Protein AF-0000000066892568 (afdb_homodimer)

Radius of gyration: 16.99 Å; Cα contacts (8 Å, |Δi|>4): 242; chains: 2; bounding box: 50×51×37 Å

InterPro domains:
  IPR007015 DNA polymerase V/Myb-binding protein 1A [PTHR13213] (3-94)

Sequence (202 aa):
MINISKELLDRFYDLADFNQNTRHNAVIAILDEFEQNGPYLMERLIAGLASSRAAARLGYTNALIIILSSFGKDWPIEMLFKIADEKLPLNKTVSFMILISMINISKELLDRFYDLADFNQNTRHNAVIAILDEFEQNGPYLMERLIAGLASSRAAARLGYTNALIIILSSFGKDWPIEMLFKIADEKLPLNKTVSFMILIS

pLDDT: mean 85.66, std 17.73, range [25.58, 97.38]

Structure (mmCIF, N/CA/C/O backbone):
data_AF-0000000066892568-model_v1
#
loop_
_entity.id
_entity.type
_entity.pdbx_description
1 polymer 'Uncharacterized protein'
#
loop_
_atom_site.group_PDB
_atom_site.id
_atom_site.type_symbol
_atom_site.label_atom_id
_atom_site.label_alt_id
_atom_site.label_comp_id
_atom_site.label_asym_id
_atom_site.label_entity_id
_atom_site.label_seq_id
_atom_site.pdbx_PDB_ins_code
_atom_site.Cartn_x
_atom_site.Cartn_y
_atom_site.Cartn_z
_atom_site.occupancy
_atom_site.B_iso_or_equiv
_atom_site.auth_seq_id
_atom_site.auth_comp_id
_atom_site.auth_asym_id
_atom_site.auth_atom_id
_atom_site.pdbx_PDB_model_num
ATOM 1 N N . MET A 1 1 ? 24.062 -11.477 -1.261 1 50.47 1 MET A N 1
ATOM 2 C CA . MET A 1 1 ? 24.422 -10.062 -1.248 1 50.47 1 MET A CA 1
ATOM 3 C C . MET A 1 1 ? 23.406 -9.234 -2.035 1 50.47 1 MET A C 1
ATOM 5 O O . MET A 1 1 ? 22.906 -9.68 -3.064 1 50.47 1 MET A O 1
ATOM 9 N N . ILE A 1 2 ? 22.75 -8.227 -1.315 1 58.41 2 ILE A N 1
ATOM 10 C CA . ILE A 1 2 ? 21.844 -7.367 -2.082 1 58.41 2 ILE A CA 1
ATOM 11 C C . ILE A 1 2 ? 22.594 -6.781 -3.275 1 58.41 2 ILE A C 1
ATOM 13 O O . ILE A 1 2 ? 23.688 -6.211 -3.115 1 58.41 2 ILE A O 1
ATOM 17 N N . ASN A 1 3 ? 22.453 -7.152 -4.445 1 65.75 3 ASN A N 1
ATOM 18 C CA . ASN A 1 3 ? 23.031 -6.582 -5.66 1 65.75 3 ASN A CA 1
ATOM 19 C C . ASN A 1 3 ? 22.234 -5.375 -6.141 1 65.75 3 ASN A C 1
ATOM 21 O O . ASN A 1 3 ? 21.344 -5.504 -6.992 1 65.75 3 ASN A O 1
ATOM 25 N N . ILE A 1 4 ? 22.578 -4.387 -5.434 1 73.19 4 ILE A N 1
ATOM 26 C CA . ILE A 1 4 ? 21.891 -3.152 -5.805 1 73.19 4 ILE A CA 1
ATOM 27 C C . ILE A 1 4 ? 22.688 -2.424 -6.887 1 73.19 4 ILE A C 1
ATOM 29 O O . ILE A 1 4 ? 23.781 -1.935 -6.629 1 73.19 4 ILE A O 1
ATOM 33 N N . SER A 1 5 ? 22.078 -2.504 -8.078 1 84.19 5 SER A N 1
ATOM 34 C CA . SER A 1 5 ? 22.719 -1.812 -9.188 1 84.19 5 SER A CA 1
ATOM 35 C C . SER A 1 5 ? 22.344 -0.337 -9.219 1 84.19 5 SER A C 1
ATOM 37 O O . SER A 1 5 ? 21.344 0.063 -8.609 1 84.19 5 SER A O 1
ATOM 39 N N . LYS A 1 6 ? 23.25 0.43 -9.789 1 88.5 6 LYS A N 1
ATOM 40 C CA . LYS A 1 6 ? 22.953 1.843 -10.008 1 88.5 6 LYS A CA 1
ATOM 41 C C . LYS A 1 6 ? 21.641 2.018 -10.773 1 88.5 6 LYS A C 1
ATOM 43 O O . LYS A 1 6 ? 20.875 2.949 -10.508 1 88.5 6 LYS A O 1
ATOM 48 N N . GLU A 1 7 ? 21.406 1.071 -11.617 1 89.56 7 GLU A N 1
ATOM 49 C CA . GLU A 1 7 ? 20.188 1.124 -12.422 1 89.56 7 GLU A CA 1
ATOM 50 C C . GLU A 1 7 ? 18.953 0.967 -11.547 1 89.56 7 GLU A C 1
ATOM 52 O O . GLU A 1 7 ? 17.969 1.683 -11.734 1 89.56 7 GLU A O 1
ATOM 57 N N . LEU A 1 8 ? 19.078 0.088 -10.641 1 91 8 LEU A N 1
ATOM 58 C CA . LEU A 1 8 ? 17.938 -0.137 -9.758 1 91 8 LEU A CA 1
ATOM 59 C C . LEU A 1 8 ? 17.688 1.079 -8.875 1 91 8 LEU A C 1
ATOM 61 O O . LEU A 1 8 ? 16.547 1.473 -8.664 1 91 8 LEU A O 1
ATOM 65 N N . LEU A 1 9 ? 18.734 1.724 -8.477 1 91.19 9 LEU A N 1
ATOM 66 C CA . LEU A 1 9 ? 18.609 2.926 -7.656 1 91.19 9 LEU A CA 1
ATOM 67 C C . LEU A 1 9 ? 17.969 4.055 -8.453 1 91.19 9 LEU A C 1
ATOM 69 O O . LEU A 1 9 ? 17.141 4.809 -7.914 1 91.19 9 LEU A O 1
ATOM 73 N N . ASP A 1 10 ? 18.297 4.094 -9.688 1 95.19 10 ASP A N 1
ATOM 74 C CA . ASP A 1 10 ? 17.703 5.094 -10.562 1 95.19 10 ASP A CA 1
ATOM 75 C C . ASP A 1 10 ? 16.203 4.871 -10.703 1 95.19 10 ASP A C 1
ATOM 77 O O . ASP A 1 10 ? 15.43 5.824 -10.844 1 95.19 10 ASP A O 1
ATOM 81 N N . ARG A 1 11 ? 15.797 3.656 -10.625 1 95.69 11 ARG A N 1
ATOM 82 C CA . ARG A 1 11 ? 14.375 3.359 -10.758 1 95.69 11 ARG A CA 1
ATOM 83 C C . ARG A 1 11 ? 13.602 3.824 -9.531 1 95.69 11 ARG A C 1
ATOM 85 O O . ARG A 1 11 ? 12.453 4.262 -9.641 1 95.69 11 ARG A O 1
ATOM 92 N N . PHE A 1 12 ? 14.266 3.814 -8.438 1 95.31 12 PHE A N 1
ATOM 93 C CA . PHE A 1 12 ? 13.609 4.328 -7.246 1 95.31 12 PHE A CA 1
ATOM 94 C C . PHE A 1 12 ? 13.43 5.84 -7.328 1 95.31 12 PHE A C 1
ATOM 96 O O . PHE A 1 12 ? 12.43 6.379 -6.855 1 95.31 12 PHE A O 1
ATOM 103 N N . TYR A 1 13 ? 14.359 6.43 -7.914 1 95.25 13 TYR A N 1
ATOM 104 C CA . TYR A 1 13 ? 14.203 7.863 -8.141 1 95.25 13 TYR A CA 1
ATOM 105 C C . TYR A 1 13 ? 13.062 8.141 -9.109 1 95.25 13 TYR A C 1
ATOM 107 O O . TYR A 1 13 ? 12.297 9.094 -8.93 1 95.25 13 TYR A O 1
ATOM 115 N N . ASP A 1 14 ? 13 7.301 -10.102 1 97.25 14 ASP A N 1
ATOM 116 C CA . ASP A 1 14 ? 11.961 7.457 -11.117 1 97.25 14 ASP A CA 1
ATOM 117 C C . ASP A 1 14 ? 10.57 7.223 -10.523 1 97.25 14 ASP A C 1
ATOM 119 O O . ASP A 1 14 ? 9.578 7.723 -11.055 1 97.25 14 ASP A O 1
ATOM 123 N N . LEU A 1 15 ? 10.477 6.523 -9.453 1 96.19 15 LEU A N 1
ATOM 124 C CA . LEU A 1 15 ? 9.195 6.281 -8.805 1 96.19 15 LEU A CA 1
ATOM 125 C C . LEU A 1 15 ? 8.586 7.582 -8.297 1 96.19 15 LEU A C 1
ATOM 127 O O . LEU A 1 15 ? 7.363 7.703 -8.188 1 96.19 15 LEU A O 1
ATOM 131 N N . ALA A 1 16 ? 9.484 8.578 -7.996 1 94.88 16 ALA A N 1
ATOM 132 C CA . ALA A 1 16 ? 9.008 9.828 -7.41 1 94.88 16 ALA A CA 1
ATOM 133 C C . ALA A 1 16 ? 8.836 10.898 -8.477 1 94.88 16 ALA A C 1
ATOM 135 O O . ALA A 1 16 ? 8.695 12.086 -8.164 1 94.88 16 ALA A O 1
ATOM 136 N N . ASP A 1 17 ? 8.859 10.453 -9.68 1 95.44 17 ASP A N 1
ATOM 137 C CA . ASP A 1 17 ? 8.734 11.414 -10.773 1 95.44 17 ASP A CA 1
ATOM 138 C C . ASP A 1 17 ? 7.301 11.906 -10.914 1 95.44 17 ASP A C 1
ATOM 140 O O . ASP A 1 17 ? 6.352 11.172 -10.625 1 95.44 17 ASP A O 1
ATOM 144 N N . PHE A 1 18 ? 7.125 13.125 -11.391 1 91.88 18 PHE A N 1
ATOM 145 C CA . PHE A 1 18 ? 5.789 13.672 -11.594 1 91.88 18 PHE A CA 1
ATOM 146 C C . PHE A 1 18 ? 5.172 13.125 -12.875 1 91.88 18 PHE A C 1
ATOM 148 O O . PHE A 1 18 ? 3.951 13.133 -13.039 1 91.88 18 PHE A O 1
ATOM 155 N N . ASN A 1 19 ? 6.035 12.688 -13.719 1 94.38 19 ASN A N 1
ATOM 156 C CA . ASN A 1 19 ? 5.547 12.102 -14.961 1 94.38 19 ASN A CA 1
ATOM 157 C C . ASN A 1 19 ? 5.047 10.68 -14.75 1 94.38 19 ASN A C 1
ATOM 159 O O . ASN A 1 19 ? 5.801 9.805 -14.312 1 94.38 19 ASN A O 1
ATOM 163 N N . GLN A 1 20 ? 3.898 10.469 -15.109 1 93.25 20 GLN A N 1
ATOM 164 C CA . GLN A 1 20 ? 3.225 9.195 -14.875 1 93.25 20 GLN A CA 1
ATOM 165 C C . GLN A 1 20 ? 3.932 8.062 -15.602 1 93.25 20 GLN A C 1
ATOM 167 O O . GLN A 1 20 ? 4.113 6.977 -15.047 1 93.25 20 GLN A O 1
ATOM 172 N N . ASN A 1 21 ? 4.238 8.289 -16.859 1 95.56 21 ASN A N 1
ATOM 173 C CA . ASN A 1 21 ? 4.898 7.238 -17.641 1 95.56 21 ASN A CA 1
ATOM 174 C C . ASN A 1 21 ? 6.23 6.832 -17.016 1 95.56 21 ASN A C 1
ATOM 176 O O . ASN A 1 21 ? 6.574 5.652 -16.984 1 95.56 21 ASN A O 1
ATOM 180 N N . THR A 1 22 ? 6.914 7.832 -16.547 1 96.69 22 THR A N 1
ATOM 181 C CA . THR A 1 22 ? 8.18 7.562 -15.867 1 96.69 22 THR A CA 1
ATOM 182 C C . THR A 1 22 ? 7.953 6.711 -14.617 1 96.69 22 THR A C 1
ATOM 184 O O . THR A 1 22 ? 8.641 5.707 -14.414 1 96.69 22 THR A O 1
ATOM 187 N N . ARG A 1 23 ? 6.949 6.977 -13.82 1 95.44 23 ARG A N 1
ATOM 188 C CA . ARG A 1 23 ? 6.641 6.215 -12.617 1 95.44 23 ARG A CA 1
ATOM 189 C C . ARG A 1 23 ? 6.227 4.785 -12.961 1 95.44 23 ARG A C 1
ATOM 191 O O . ARG A 1 23 ? 6.703 3.83 -12.344 1 95.44 23 ARG A O 1
ATOM 198 N N . HIS A 1 24 ? 5.371 4.617 -13.945 1 95.44 24 HIS A N 1
ATOM 199 C CA . HIS A 1 24 ? 4.867 3.299 -14.312 1 95.44 24 HIS A CA 1
ATOM 200 C C . HIS A 1 24 ? 5.988 2.408 -14.836 1 95.44 24 HIS A C 1
ATOM 202 O O . HIS A 1 24 ? 6.055 1.224 -14.492 1 95.44 24 HIS A O 1
ATOM 208 N N . ASN A 1 25 ? 6.871 3.037 -15.656 1 96.5 25 ASN A N 1
ATOM 209 C CA . ASN A 1 25 ? 8.008 2.271 -16.172 1 96.5 25 ASN A CA 1
ATOM 210 C C . ASN A 1 25 ? 8.945 1.848 -15.047 1 96.5 25 ASN A C 1
ATOM 212 O O . ASN A 1 25 ? 9.531 0.765 -15.102 1 96.5 25 ASN A O 1
ATOM 216 N N . ALA A 1 26 ? 9.102 2.721 -14.094 1 97.38 26 ALA A N 1
ATOM 217 C CA . ALA A 1 26 ? 9.922 2.389 -12.938 1 97.38 26 ALA A CA 1
ATOM 218 C C . ALA A 1 26 ? 9.336 1.208 -12.164 1 97.38 26 ALA A C 1
ATOM 220 O O . ALA A 1 26 ? 10.07 0.308 -11.742 1 97.38 26 ALA A O 1
ATOM 221 N N . VAL A 1 27 ? 8.062 1.138 -12.016 1 96.75 27 VAL A N 1
ATOM 222 C CA . VAL A 1 27 ? 7.375 0.051 -11.32 1 96.75 27 VAL A CA 1
ATOM 223 C C . VAL A 1 27 ? 7.641 -1.27 -12.039 1 96.75 27 VAL A C 1
ATOM 225 O O . VAL A 1 27 ? 7.98 -2.271 -11.406 1 96.75 27 VAL A O 1
ATOM 228 N N . ILE A 1 28 ? 7.527 -1.213 -13.32 1 95.25 28 ILE A N 1
ATOM 229 C CA . ILE A 1 28 ? 7.719 -2.416 -14.125 1 95.25 28 ILE A CA 1
ATOM 230 C C . ILE A 1 28 ? 9.156 -2.902 -13.984 1 95.25 28 ILE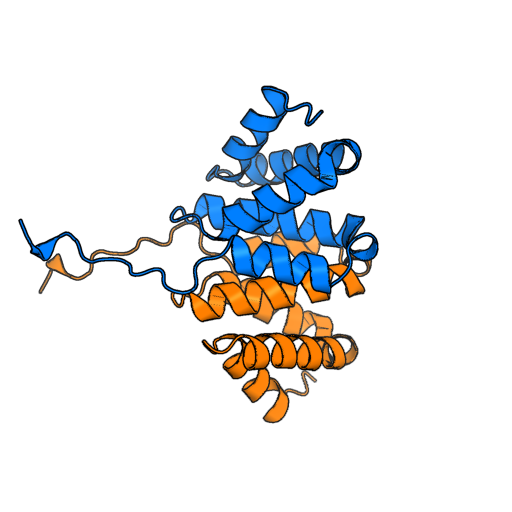 A C 1
ATOM 232 O O . ILE A 1 28 ? 9.406 -4.105 -13.852 1 95.25 28 ILE A O 1
ATOM 236 N N . ALA A 1 29 ? 10.062 -1.954 -14.016 1 95.94 29 ALA A N 1
ATOM 237 C CA . ALA A 1 29 ? 11.477 -2.309 -13.867 1 95.94 29 ALA A CA 1
ATOM 238 C C . ALA A 1 29 ? 11.742 -2.936 -12.508 1 95.94 29 ALA A C 1
ATOM 240 O O . ALA A 1 29 ? 12.469 -3.926 -12.406 1 95.94 29 ALA A O 1
ATOM 241 N N . ILE A 1 30 ? 11.219 -2.42 -11.477 1 95.81 30 ILE A N 1
ATOM 242 C CA . ILE A 1 30 ? 11.398 -2.936 -10.117 1 95.81 30 ILE A CA 1
ATOM 243 C C . ILE A 1 30 ? 10.758 -4.312 -10 1 95.81 30 ILE A C 1
ATOM 245 O O . ILE A 1 30 ? 11.32 -5.219 -9.375 1 95.81 30 ILE A O 1
ATOM 249 N N . LEU A 1 31 ? 9.617 -4.422 -10.617 1 94.94 31 LEU A N 1
ATOM 250 C CA . LEU A 1 31 ? 8.93 -5.707 -10.633 1 94.94 31 LEU A CA 1
ATOM 251 C C . LEU A 1 31 ? 9.812 -6.793 -11.219 1 94.94 31 LEU A C 1
ATOM 253 O O . LEU A 1 31 ? 9.898 -7.898 -10.68 1 94.94 31 LEU A O 1
ATOM 257 N N . ASP A 1 32 ? 10.484 -6.438 -12.266 1 93.81 32 ASP A N 1
ATOM 258 C CA . ASP A 1 32 ? 11.344 -7.395 -12.953 1 93.81 32 ASP A CA 1
ATOM 259 C C . ASP A 1 32 ? 12.516 -7.816 -12.07 1 93.81 32 ASP A C 1
ATOM 261 O O . ASP A 1 32 ? 13.031 -8.93 -12.211 1 93.81 32 ASP A O 1
ATOM 265 N N . GLU A 1 33 ? 12.914 -6.957 -11.188 1 93.06 33 GLU A N 1
ATOM 266 C CA . GLU A 1 33 ? 14.07 -7.215 -10.336 1 93.06 33 GLU A CA 1
ATOM 267 C C . GLU A 1 33 ? 13.641 -7.836 -9.008 1 93.06 33 GLU A C 1
ATOM 269 O O . GLU A 1 33 ? 14.484 -8.273 -8.219 1 93.06 33 GLU A O 1
ATOM 274 N N . PHE A 1 34 ? 12.438 -7.973 -8.703 1 93.88 34 PHE A N 1
ATOM 275 C CA . PHE A 1 34 ? 11.938 -8.297 -7.375 1 93.88 34 PHE A CA 1
ATOM 276 C C . PHE A 1 34 ? 12.281 -9.734 -7 1 93.88 34 PHE A C 1
ATOM 278 O O . PHE A 1 34 ? 12.625 -10.016 -5.848 1 93.88 34 PHE A O 1
ATOM 285 N N . GLU A 1 35 ? 12.258 -10.602 -7.953 1 90.31 35 GLU A N 1
ATOM 286 C CA . GLU A 1 35 ? 12.5 -12.008 -7.652 1 90.31 35 GLU A CA 1
ATOM 287 C C . GLU A 1 35 ? 13.906 -12.211 -7.082 1 90.31 35 GLU A C 1
ATOM 289 O O . GLU A 1 35 ? 14.102 -13.039 -6.191 1 90.31 35 GLU A O 1
ATOM 294 N N . GLN A 1 36 ? 14.82 -11.461 -7.539 1 90.88 36 GLN A N 1
ATOM 295 C CA . GLN A 1 36 ? 16.203 -11.633 -7.141 1 90.88 36 GLN A CA 1
ATOM 296 C C . GLN A 1 36 ? 16.516 -10.883 -5.844 1 90.88 36 GLN A C 1
ATOM 298 O O . GLN A 1 36 ? 17.344 -11.32 -5.047 1 90.88 36 GLN A O 1
ATOM 303 N N . ASN A 1 37 ? 15.734 -9.781 -5.594 1 91.19 37 ASN A N 1
ATOM 304 C CA . ASN A 1 37 ? 16.062 -8.891 -4.488 1 91.19 37 ASN A CA 1
ATOM 305 C C . ASN A 1 37 ? 14.844 -8.625 -3.605 1 91.19 37 ASN A C 1
ATOM 307 O O . ASN A 1 37 ? 14.742 -7.574 -2.969 1 91.19 37 ASN A O 1
ATOM 311 N N . GLY A 1 38 ? 13.953 -9.523 -3.402 1 93.44 38 GLY A N 1
ATOM 312 C CA . GLY A 1 38 ? 12.625 -9.406 -2.826 1 93.44 38 GLY A CA 1
ATOM 313 C C . GLY A 1 38 ? 12.625 -8.781 -1.443 1 93.44 38 GLY A C 1
ATOM 314 O O . GLY A 1 38 ? 11.969 -7.766 -1.215 1 93.44 38 GLY A O 1
ATOM 315 N N . PRO A 1 39 ? 13.375 -9.422 -0.527 1 93.31 39 PRO A N 1
ATOM 316 C CA . PRO A 1 39 ? 13.344 -8.906 0.846 1 93.31 39 PRO A CA 1
ATOM 317 C C . PRO A 1 39 ? 13.797 -7.453 0.944 1 93.31 39 PRO A C 1
ATOM 319 O O . PRO A 1 39 ? 13.141 -6.645 1.613 1 93.31 39 PRO A O 1
ATOM 322 N N . TYR A 1 40 ? 14.789 -7.129 0.278 1 94.19 40 TYR A N 1
ATOM 323 C CA . TYR A 1 40 ? 15.289 -5.758 0.262 1 94.19 40 TYR A CA 1
ATOM 324 C C . TYR A 1 40 ? 14.273 -4.82 -0.383 1 94.19 40 TYR A C 1
ATOM 326 O O . TYR A 1 40 ? 13.977 -3.752 0.157 1 94.19 40 TYR A O 1
ATOM 334 N N . LEU A 1 41 ? 13.805 -5.164 -1.512 1 95.62 41 LEU A N 1
ATOM 335 C CA . LEU A 1 41 ? 12.875 -4.332 -2.26 1 95.62 41 LEU A CA 1
ATOM 336 C C . LEU A 1 41 ? 11.57 -4.156 -1.489 1 95.62 41 LEU A C 1
ATOM 338 O O . LEU A 1 41 ? 10.992 -3.066 -1.479 1 95.62 41 LEU A O 1
ATOM 342 N N . MET A 1 42 ? 11.148 -5.203 -0.83 1 95.5 42 MET A N 1
ATOM 343 C CA . MET A 1 42 ? 9.922 -5.125 -0.036 1 95.5 42 MET A CA 1
ATOM 344 C C . MET A 1 42 ? 10.062 -4.094 1.078 1 95.5 42 MET A C 1
ATOM 346 O O . MET A 1 42 ? 9.195 -3.229 1.238 1 95.5 42 MET A O 1
ATOM 350 N N . GLU A 1 43 ? 11.133 -4.129 1.739 1 95.44 43 GLU A N 1
ATOM 351 C CA . GLU A 1 43 ? 11.375 -3.182 2.822 1 95.44 43 GLU A CA 1
ATOM 352 C C . GLU A 1 43 ? 11.461 -1.753 2.297 1 95.44 43 GLU A C 1
ATOM 354 O O . GLU A 1 43 ? 10.867 -0.838 2.871 1 95.44 43 GLU A O 1
ATOM 359 N N . ARG A 1 44 ? 12.164 -1.608 1.274 1 95.19 44 ARG A N 1
ATOM 360 C CA . ARG A 1 44 ? 12.352 -0.279 0.702 1 95.19 44 ARG A CA 1
ATOM 361 C C . ARG A 1 44 ? 11.023 0.29 0.206 1 95.19 44 ARG A C 1
ATOM 363 O O . ARG A 1 44 ? 10.734 1.472 0.406 1 95.19 44 ARG A O 1
ATOM 370 N N . LEU A 1 45 ? 10.289 -0.539 -0.418 1 95.88 45 LEU A N 1
ATOM 371 C CA . LEU A 1 45 ? 9.008 -0.086 -0.945 1 95.88 45 LEU A CA 1
ATOM 372 C C . LEU A 1 45 ? 8.055 0.289 0.187 1 95.88 45 LEU A C 1
ATOM 374 O O . LEU A 1 45 ? 7.375 1.316 0.119 1 95.88 45 LEU A O 1
ATOM 378 N N . ILE A 1 46 ? 8.016 -0.491 1.227 1 94.94 46 ILE A N 1
ATOM 379 C CA . ILE A 1 46 ? 7.145 -0.185 2.359 1 94.94 46 ILE A CA 1
ATOM 380 C C . ILE A 1 46 ? 7.617 1.1 3.037 1 94.94 46 ILE A C 1
ATOM 382 O O . ILE A 1 46 ? 6.809 1.984 3.334 1 94.94 46 ILE A O 1
ATOM 386 N N . ALA A 1 47 ? 8.883 1.322 3.209 1 94.06 47 ALA A N 1
ATOM 387 C CA . ALA A 1 47 ? 9.438 2.523 3.83 1 94.06 47 ALA A CA 1
ATOM 388 C C . ALA A 1 47 ? 9.109 3.766 3.01 1 94.06 47 ALA A C 1
ATOM 390 O O . ALA A 1 47 ? 8.906 4.848 3.562 1 94.06 47 ALA A O 1
ATOM 391 N N . GLY A 1 48 ? 9.016 3.6 1.706 1 93.56 48 GLY A N 1
ATOM 392 C CA . GLY A 1 48 ? 8.758 4.719 0.814 1 93.56 48 GLY A CA 1
ATOM 393 C C . GLY A 1 48 ? 7.363 5.301 0.981 1 93.56 48 GLY A C 1
ATOM 394 O O . GLY A 1 48 ? 7.105 6.434 0.57 1 93.56 48 GLY A O 1
ATOM 395 N N . LEU A 1 49 ? 6.5 4.613 1.577 1 90.5 49 LEU A N 1
ATOM 396 C CA . LEU A 1 49 ? 5.137 5.082 1.809 1 90.5 49 LEU A CA 1
ATOM 397 C C . LEU A 1 49 ? 5.113 6.195 2.85 1 90.5 49 LEU A C 1
ATOM 399 O O . LEU A 1 49 ? 4.148 6.961 2.928 1 90.5 49 LEU A O 1
ATOM 403 N N . ALA A 1 50 ? 6.176 6.289 3.629 1 87.19 50 ALA A N 1
ATOM 404 C CA . ALA A 1 50 ? 6.262 7.309 4.672 1 87.19 50 ALA A CA 1
ATOM 405 C C . ALA A 1 50 ? 6.945 8.57 4.152 1 87.19 50 ALA A C 1
ATOM 407 O O . ALA A 1 50 ? 7.262 9.477 4.922 1 87.19 50 ALA A O 1
ATOM 408 N N . SER A 1 51 ? 7.195 8.586 2.895 1 86.94 51 SER A N 1
ATOM 409 C CA . SER A 1 51 ? 7.852 9.75 2.311 1 86.94 51 SER A CA 1
ATOM 410 C C . SER A 1 51 ? 7.023 11.016 2.523 1 86.94 51 SER A C 1
ATOM 412 O O . SER A 1 51 ? 5.793 10.977 2.469 1 86.94 51 SER A O 1
ATOM 414 N N . SER A 1 52 ? 7.676 12.164 2.723 1 83.88 52 SER A N 1
ATOM 415 C CA . SER A 1 52 ? 7.012 13.461 2.811 1 83.88 52 SER A CA 1
ATOM 416 C C . SER A 1 52 ? 6.613 13.977 1.431 1 83.88 52 SER A C 1
ATOM 418 O O . SER A 1 52 ? 5.793 14.883 1.314 1 83.88 52 SER A O 1
ATOM 420 N N . ARG A 1 53 ? 7.219 13.383 0.405 1 84.5 53 ARG A N 1
ATOM 421 C CA . ARG A 1 53 ? 6.945 13.805 -0.964 1 84.5 53 ARG A CA 1
ATOM 422 C C . ARG A 1 53 ? 5.734 13.078 -1.534 1 84.5 53 ARG A C 1
ATOM 424 O O . ARG A 1 53 ? 5.754 11.852 -1.682 1 84.5 53 ARG A O 1
ATOM 431 N N . ALA A 1 54 ? 4.781 13.844 -2.045 1 84.25 54 ALA A N 1
ATOM 432 C CA . ALA A 1 54 ? 3.525 13.273 -2.533 1 84.25 54 ALA A CA 1
ATOM 433 C C . ALA A 1 54 ? 3.766 12.359 -3.727 1 84.25 54 ALA A C 1
ATOM 435 O O . ALA A 1 54 ? 3.199 11.266 -3.803 1 84.25 54 ALA A O 1
ATOM 436 N N . ALA A 1 55 ? 4.578 12.766 -4.684 1 87.12 55 ALA A N 1
ATOM 437 C CA . ALA A 1 55 ? 4.871 11.953 -5.863 1 87.12 55 ALA A CA 1
ATOM 438 C C . ALA A 1 55 ? 5.539 10.641 -5.473 1 87.12 55 ALA A C 1
ATOM 440 O O . ALA A 1 55 ? 5.277 9.594 -6.082 1 87.12 55 ALA A O 1
ATOM 441 N N . ALA A 1 56 ? 6.398 10.703 -4.512 1 91.56 56 ALA A N 1
ATOM 442 C CA . ALA A 1 56 ? 7.039 9.492 -4.008 1 91.56 56 ALA A CA 1
ATOM 443 C C . ALA A 1 56 ? 6.016 8.547 -3.389 1 91.56 56 ALA A C 1
ATOM 445 O O . ALA A 1 56 ? 6.004 7.355 -3.693 1 91.56 56 ALA A O 1
ATOM 446 N N . ARG A 1 57 ? 5.148 9.039 -2.598 1 89.56 57 ARG A N 1
ATOM 447 C CA . ARG A 1 57 ? 4.121 8.203 -1.987 1 89.56 57 ARG A CA 1
ATOM 448 C C . ARG A 1 57 ? 3.275 7.508 -3.051 1 89.56 57 ARG A C 1
ATOM 450 O O . ARG A 1 57 ? 2.988 6.316 -2.941 1 89.56 57 ARG A O 1
ATOM 457 N N . LEU A 1 58 ? 2.951 8.242 -4.043 1 91.94 58 LEU A N 1
ATOM 458 C CA . LEU A 1 58 ? 2.176 7.68 -5.141 1 91.94 58 LEU A CA 1
ATOM 459 C C . LEU A 1 58 ? 2.965 6.586 -5.855 1 91.94 58 LEU A C 1
ATOM 461 O O . LEU A 1 58 ? 2.453 5.484 -6.07 1 91.94 58 LEU A O 1
ATOM 465 N N . GLY A 1 59 ? 4.16 6.895 -6.152 1 95 59 GLY A N 1
ATOM 466 C CA . GLY A 1 59 ? 4.992 5.93 -6.855 1 95 59 GLY A CA 1
ATOM 467 C C . GLY A 1 59 ? 5.254 4.672 -6.047 1 95 59 GLY A C 1
ATOM 468 O O . GLY A 1 59 ? 5.094 3.559 -6.555 1 95 59 GLY A O 1
ATOM 469 N N . TYR A 1 60 ? 5.586 4.855 -4.848 1 95.56 60 TYR A N 1
ATOM 470 C CA . TYR A 1 60 ? 5.871 3.703 -4 1 95.56 60 TYR A CA 1
ATOM 471 C C . TYR A 1 60 ? 4.605 2.895 -3.734 1 95.56 60 TYR A C 1
ATOM 473 O O . TYR A 1 60 ? 4.652 1.665 -3.662 1 95.56 60 TYR A O 1
ATOM 481 N N . THR A 1 61 ? 3.529 3.574 -3.574 1 93.31 61 THR A N 1
ATOM 482 C CA . THR A 1 61 ? 2.254 2.887 -3.418 1 93.31 61 THR A CA 1
ATOM 483 C C . THR A 1 61 ? 1.95 2.023 -4.637 1 93.31 61 THR A C 1
ATOM 485 O O . THR A 1 61 ? 1.656 0.833 -4.504 1 93.31 61 THR A O 1
ATOM 488 N N . ASN A 1 62 ? 2.086 2.623 -5.801 1 95.38 62 ASN A N 1
ATOM 489 C CA . ASN A 1 62 ? 1.837 1.859 -7.02 1 95.38 62 ASN A CA 1
ATOM 490 C C . ASN A 1 62 ? 2.768 0.655 -7.129 1 95.38 62 ASN A C 1
ATOM 492 O O . ASN A 1 62 ? 2.33 -0.446 -7.465 1 95.38 62 ASN A O 1
ATOM 496 N N . ALA A 1 63 ? 4.004 0.89 -6.871 1 97 63 ALA A N 1
ATOM 497 C CA . ALA A 1 63 ? 4.992 -0.184 -6.953 1 97 63 ALA A CA 1
ATOM 498 C C . ALA A 1 63 ? 4.66 -1.309 -5.977 1 97 63 ALA A C 1
ATOM 500 O O . ALA A 1 63 ? 4.652 -2.484 -6.352 1 97 63 ALA A O 1
ATOM 501 N N . LEU A 1 64 ? 4.324 -0.971 -4.801 1 95.38 64 LEU A N 1
ATOM 502 C CA . LEU A 1 64 ? 4.02 -1.965 -3.779 1 95.38 64 LEU A CA 1
ATOM 503 C C . LEU A 1 64 ? 2.775 -2.764 -4.152 1 95.38 64 LEU A C 1
ATOM 505 O O . LEU A 1 64 ? 2.75 -3.988 -4 1 95.38 64 LEU A O 1
ATOM 509 N N . ILE A 1 65 ? 1.8 -2.086 -4.637 1 94.94 65 ILE A N 1
ATOM 510 C CA . ILE A 1 65 ? 0.559 -2.729 -5.055 1 94.94 65 ILE A CA 1
ATOM 511 C C . ILE A 1 65 ? 0.855 -3.773 -6.129 1 94.94 65 ILE A C 1
ATOM 513 O O . ILE A 1 65 ? 0.421 -4.922 -6.02 1 94.94 65 ILE A O 1
ATOM 517 N N . ILE A 1 66 ? 1.605 -3.434 -7.086 1 94.25 66 ILE A N 1
ATOM 518 C CA . ILE A 1 66 ? 1.889 -4.324 -8.203 1 94.25 66 ILE A CA 1
ATOM 519 C C . ILE A 1 66 ? 2.762 -5.484 -7.73 1 94.25 66 ILE A C 1
ATOM 521 O O . ILE A 1 66 ? 2.533 -6.637 -8.102 1 94.25 66 ILE A O 1
ATOM 525 N N . ILE A 1 67 ? 3.709 -5.211 -6.887 1 95.5 67 ILE A N 1
ATOM 526 C CA . ILE A 1 67 ? 4.594 -6.246 -6.363 1 95.5 67 ILE A CA 1
ATOM 527 C C . ILE A 1 67 ? 3.785 -7.25 -5.543 1 95.5 67 ILE A C 1
ATOM 529 O O . ILE A 1 67 ? 3.936 -8.461 -5.711 1 95.5 67 ILE A O 1
ATOM 533 N N . LEU A 1 68 ? 2.941 -6.809 -4.695 1 94.25 68 LEU A N 1
ATOM 534 C CA . LEU A 1 68 ? 2.162 -7.688 -3.828 1 94.25 68 LEU A CA 1
ATOM 535 C C . LEU A 1 68 ? 1.12 -8.461 -4.633 1 94.25 68 LEU A C 1
ATOM 537 O O . LEU A 1 68 ? 0.809 -9.609 -4.312 1 94.25 68 LEU A O 1
ATOM 541 N N . SER A 1 69 ? 0.585 -7.801 -5.641 1 92.44 69 SER A N 1
ATOM 542 C CA . SER A 1 69 ? -0.345 -8.508 -6.516 1 92.44 69 SER A CA 1
ATOM 543 C C . SER A 1 69 ? 0.336 -9.672 -7.223 1 92.44 69 SER A C 1
ATOM 545 O O . SER A 1 69 ? -0.296 -10.695 -7.492 1 92.44 69 SER A O 1
ATOM 547 N N . SER A 1 70 ? 1.598 -9.531 -7.453 1 91.31 70 SER A N 1
ATOM 548 C CA . SER A 1 70 ? 2.322 -10.539 -8.227 1 91.31 70 SER A CA 1
ATOM 549 C C . SER A 1 70 ? 3.006 -11.547 -7.312 1 91.31 70 SER A C 1
ATOM 551 O O . SER A 1 70 ? 3.076 -12.734 -7.637 1 91.31 70 SER A O 1
ATOM 553 N N . PHE A 1 71 ? 3.475 -11.047 -6.082 1 92.94 71 PHE A N 1
ATOM 554 C CA . PHE A 1 71 ? 4.348 -11.898 -5.277 1 92.94 71 PHE A CA 1
ATOM 555 C C . PHE A 1 71 ? 3.814 -12.023 -3.855 1 92.94 71 PHE A C 1
ATOM 557 O O . PHE A 1 71 ? 4.457 -12.633 -2.998 1 92.94 71 PHE A O 1
ATOM 564 N N . GLY A 1 72 ? 2.693 -11.5 -3.609 1 90.12 72 GLY A N 1
ATOM 565 C CA . GLY A 1 72 ? 2.178 -11.383 -2.256 1 90.12 72 GLY A CA 1
ATOM 566 C C . GLY A 1 72 ? 2.041 -12.719 -1.552 1 90.12 72 GLY A C 1
ATOM 567 O O . GLY A 1 72 ? 2.211 -12.812 -0.334 1 90.12 72 GLY A O 1
ATOM 568 N N . LYS A 1 73 ? 1.733 -13.773 -2.232 1 89.5 73 LYS A N 1
ATOM 569 C CA . LYS A 1 73 ? 1.474 -15.078 -1.646 1 89.5 73 LYS A CA 1
ATOM 570 C C . LYS A 1 73 ? 2.744 -15.68 -1.049 1 89.5 73 LYS A C 1
ATOM 572 O O . LYS A 1 73 ? 2.678 -16.562 -0.196 1 89.5 73 LYS A O 1
ATOM 577 N N . ASP A 1 74 ? 3.83 -15.156 -1.419 1 91.38 74 ASP A N 1
ATOM 578 C CA . ASP A 1 74 ? 5.105 -15.672 -0.94 1 91.38 74 ASP A CA 1
ATOM 579 C C . ASP A 1 74 ? 5.496 -15.039 0.391 1 91.38 74 ASP A C 1
ATOM 581 O O . ASP A 1 74 ? 6.508 -15.406 0.992 1 91.38 74 ASP A O 1
ATOM 585 N N . TRP A 1 75 ? 4.688 -14.141 0.872 1 91.75 75 TRP A N 1
ATOM 586 C CA . TRP A 1 75 ? 5.016 -13.398 2.082 1 91.75 75 TRP A CA 1
ATOM 587 C C . TRP A 1 75 ? 3.971 -13.633 3.168 1 91.75 75 TRP A C 1
ATOM 589 O O . TRP A 1 75 ? 2.795 -13.305 2.984 1 91.75 75 TRP A O 1
ATOM 599 N N . PRO A 1 76 ? 4.477 -14.156 4.309 1 92.5 76 PRO A N 1
ATOM 600 C CA . PRO A 1 76 ? 3.539 -14.297 5.426 1 92.5 76 PRO A CA 1
ATOM 601 C C . PRO A 1 76 ? 3.008 -12.953 5.926 1 92.5 76 PRO A C 1
ATOM 603 O O . PRO A 1 76 ? 3.742 -11.961 5.945 1 92.5 76 PRO A O 1
ATOM 606 N N . ILE A 1 77 ? 1.778 -13 6.289 1 90.56 77 ILE A N 1
ATOM 607 C CA . ILE A 1 77 ? 1.096 -11.805 6.766 1 90.56 77 ILE A CA 1
ATOM 608 C C . ILE A 1 77 ? 1.859 -11.203 7.945 1 90.56 77 ILE A C 1
ATOM 610 O O . ILE A 1 77 ? 2.045 -9.992 8.023 1 90.56 77 ILE A O 1
ATOM 614 N N . GLU A 1 78 ? 2.312 -12.023 8.859 1 92.31 78 GLU A N 1
ATOM 615 C CA . GLU A 1 78 ? 3.029 -11.57 10.047 1 92.31 78 GLU A CA 1
ATOM 616 C C . GLU A 1 78 ? 4.305 -10.828 9.672 1 92.31 78 GLU A C 1
ATOM 618 O O . GLU A 1 78 ? 4.691 -9.867 10.344 1 92.31 78 GLU A O 1
ATOM 623 N N . MET A 1 79 ? 4.922 -11.305 8.68 1 93.56 79 MET A N 1
ATOM 624 C CA . MET A 1 79 ? 6.145 -10.656 8.211 1 93.56 79 MET A CA 1
ATOM 625 C C . MET A 1 79 ? 5.848 -9.266 7.656 1 93.56 79 MET A C 1
ATOM 627 O O . MET A 1 79 ? 6.551 -8.305 7.961 1 93.56 79 MET A O 1
ATOM 631 N N . LEU A 1 80 ? 4.832 -9.18 6.887 1 93.69 80 LEU A N 1
ATOM 632 C CA . LEU A 1 80 ? 4.449 -7.906 6.297 1 93.69 80 LEU A CA 1
ATOM 633 C C . LEU A 1 80 ? 4.02 -6.914 7.371 1 93.69 80 LEU A C 1
ATOM 635 O O . LEU A 1 80 ? 4.395 -5.742 7.324 1 93.69 80 LEU A O 1
ATOM 639 N N . PHE A 1 81 ? 3.314 -7.426 8.359 1 91 81 PHE A N 1
ATOM 640 C CA . PHE A 1 81 ? 2.949 -6.582 9.492 1 91 81 PHE A CA 1
ATOM 641 C C . PHE A 1 81 ? 4.191 -6.059 10.203 1 91 81 PHE A C 1
ATOM 643 O O . PHE A 1 81 ? 4.273 -4.871 10.531 1 91 81 PHE A O 1
ATOM 650 N N . LYS A 1 82 ? 5.039 -6.883 10.43 1 93.25 82 LYS A N 1
ATOM 651 C CA . LYS A 1 82 ? 6.262 -6.52 11.141 1 93.25 82 LYS A CA 1
ATOM 652 C C . LYS A 1 82 ? 7.047 -5.453 10.383 1 93.25 82 LYS A C 1
ATOM 654 O O . LYS A 1 82 ? 7.496 -4.469 10.969 1 93.25 82 LYS A O 1
ATOM 659 N N . ILE A 1 83 ? 7.234 -5.664 9.109 1 94.19 83 ILE A N 1
ATOM 660 C CA . ILE A 1 83 ? 7.973 -4.707 8.297 1 94.19 83 ILE A CA 1
ATOM 661 C C . ILE A 1 83 ? 7.273 -3.35 8.336 1 94.19 83 ILE A C 1
ATOM 663 O O . ILE A 1 83 ? 7.91 -2.322 8.578 1 94.19 83 ILE A O 1
ATOM 667 N N . ALA A 1 84 ? 6 -3.328 8.125 1 92.81 84 ALA A N 1
ATOM 668 C CA . ALA A 1 84 ? 5.234 -2.084 8.086 1 92.81 84 ALA A CA 1
ATOM 669 C C . ALA A 1 84 ? 5.293 -1.363 9.43 1 92.81 84 ALA A C 1
ATOM 671 O O . ALA A 1 84 ? 5.512 -0.15 9.477 1 92.81 84 ALA A O 1
ATOM 672 N N . ASP A 1 85 ? 5.086 -2.1 10.5 1 91.06 85 ASP A N 1
ATOM 673 C CA . ASP A 1 85 ? 5.094 -1.506 11.836 1 91.06 85 ASP A CA 1
ATOM 674 C C . ASP A 1 85 ? 6.465 -0.923 12.164 1 91.06 85 ASP A C 1
ATOM 676 O O . ASP A 1 85 ? 6.566 0.058 12.906 1 91.06 85 ASP A O 1
ATOM 680 N N . GLU A 1 86 ? 7.441 -1.438 11.656 1 92.38 86 GLU A N 1
ATOM 681 C CA . GLU A 1 86 ? 8.805 -0.985 11.914 1 92.38 86 GLU A CA 1
ATOM 682 C C . GLU A 1 86 ? 9.156 0.224 11.055 1 92.38 86 GLU A C 1
ATOM 684 O O . GLU A 1 86 ? 9.852 1.136 11.508 1 92.38 86 GLU A O 1
ATOM 689 N N . LYS A 1 87 ? 8.695 0.221 9.82 1 91 87 LYS A N 1
ATOM 690 C CA . LYS A 1 87 ? 9.18 1.189 8.844 1 91 87 LYS A CA 1
ATOM 691 C C . LYS A 1 87 ? 8.281 2.422 8.797 1 91 87 LYS A C 1
ATOM 693 O O . LYS A 1 87 ? 8.719 3.496 8.375 1 91 87 LYS A O 1
ATOM 698 N N . LEU A 1 88 ? 7.008 2.234 9.172 1 89.81 88 LEU A N 1
ATOM 699 C CA . LEU A 1 88 ? 6.062 3.338 9.062 1 89.81 88 L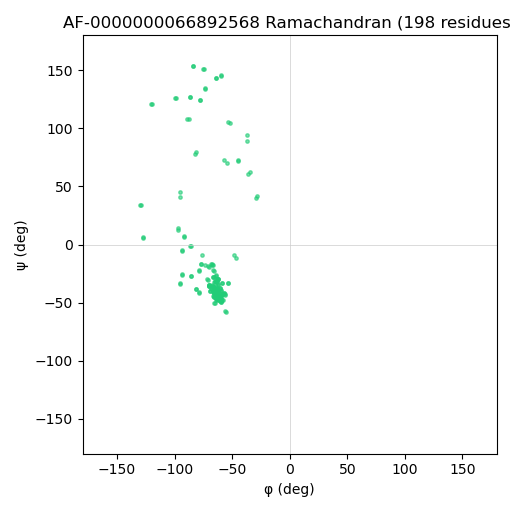EU A CA 1
ATOM 700 C C . LEU A 1 88 ? 5.871 4.027 10.406 1 89.81 88 LEU A C 1
ATOM 702 O O . LEU A 1 88 ? 5.652 3.365 11.422 1 89.81 88 LEU A O 1
ATOM 706 N N . PRO A 1 89 ? 6.07 5.32 10.391 1 83.19 89 PRO A N 1
ATOM 707 C CA . PRO A 1 89 ? 5.961 6.07 11.648 1 83.19 89 PRO A CA 1
ATOM 708 C C . PRO A 1 89 ? 4.516 6.242 12.109 1 83.19 89 PRO A C 1
ATOM 710 O O . PRO A 1 89 ? 3.613 6.387 11.281 1 83.19 89 PRO A O 1
ATOM 713 N N . LEU A 1 90 ? 4.164 6.047 13.344 1 75.19 90 LEU A N 1
ATOM 714 C CA . LEU A 1 90 ? 2.871 6.379 13.938 1 75.19 90 LEU A CA 1
ATOM 715 C C . LEU A 1 90 ? 2.785 7.867 14.25 1 75.19 90 LEU A C 1
ATOM 717 O O . LEU A 1 90 ? 1.697 8.445 14.234 1 75.19 90 LEU A O 1
ATOM 721 N N . ASN A 1 91 ? 3.859 8.359 14.742 1 61.84 91 ASN A N 1
ATOM 722 C CA . ASN A 1 91 ? 3.869 9.727 15.234 1 61.84 91 ASN A CA 1
ATOM 723 C C . ASN A 1 91 ? 4.379 10.703 14.18 1 61.84 91 ASN A C 1
ATOM 725 O O . ASN A 1 91 ? 5.527 10.609 13.742 1 61.84 91 ASN A O 1
ATOM 729 N N . LYS A 1 92 ? 4.023 10.703 12.984 1 53.75 92 LYS A N 1
ATOM 730 C CA . LYS A 1 92 ? 4.656 11.82 12.289 1 53.75 92 LYS A CA 1
ATOM 731 C C . LYS A 1 92 ? 4.367 13.148 12.992 1 53.75 92 LYS A C 1
ATOM 733 O O . LYS A 1 92 ? 3.217 13.594 13.031 1 53.75 92 LYS A O 1
ATOM 738 N N . THR A 1 93 ? 4.871 13.359 14.055 1 42.81 93 THR A N 1
ATOM 739 C CA . THR A 1 93 ? 4.93 14.734 14.531 1 42.81 93 THR A CA 1
ATOM 740 C C . THR A 1 93 ? 5.383 15.68 13.422 1 42.81 93 THR A C 1
ATOM 742 O O . THR A 1 93 ? 6.492 15.539 12.898 1 42.81 93 THR A O 1
ATOM 745 N N . VAL A 1 94 ? 4.594 15.953 12.461 1 40.72 94 VAL A N 1
ATOM 746 C CA . VAL A 1 94 ? 4.98 17.25 11.891 1 40.72 94 VAL A CA 1
ATOM 747 C C . VAL A 1 94 ? 5.445 18.188 13.008 1 40.72 94 VAL A C 1
ATOM 749 O O . VAL A 1 94 ? 4.652 18.562 13.867 1 40.72 94 VAL A O 1
ATOM 752 N N . SER A 1 95 ? 6.422 17.891 13.703 1 36.84 95 SER A N 1
ATOM 753 C CA . SER A 1 95 ? 7.078 18.906 14.508 1 36.84 95 SER A CA 1
ATOM 754 C C . SER A 1 95 ? 7.121 20.25 13.781 1 36.84 95 SER A C 1
ATOM 756 O O . SER A 1 95 ? 7.625 20.328 12.656 1 36.84 95 SER A O 1
ATOM 758 N N . PHE A 1 96 ? 6.094 21.188 13.891 1 38.16 96 PHE A N 1
ATOM 759 C CA . PHE A 1 96 ? 6.25 22.641 13.898 1 38.16 96 PHE A CA 1
ATOM 760 C C . PHE A 1 96 ? 7.605 23.031 14.477 1 38.16 96 PHE A C 1
ATOM 762 O O . PHE A 1 96 ? 7.809 23 15.688 1 38.16 96 PHE A O 1
ATOM 769 N N . MET A 1 97 ? 8.68 22.422 14.242 1 38.41 97 MET A N 1
ATOM 770 C CA . MET A 1 97 ? 9.906 23.125 14.609 1 38.41 97 MET A CA 1
ATOM 771 C C . MET A 1 97 ? 9.883 24.562 14.094 1 38.41 97 MET A C 1
ATOM 773 O O . MET A 1 97 ? 10.836 25.312 14.297 1 38.41 97 MET A O 1
ATOM 777 N N . ILE A 1 98 ? 8.938 25.109 13.219 1 35.88 98 ILE A N 1
ATOM 778 C CA . ILE A 1 98 ? 9.281 26.516 12.969 1 35.88 98 ILE A CA 1
ATOM 779 C C . ILE A 1 98 ? 9.148 27.312 14.266 1 35.88 98 ILE A C 1
ATOM 781 O O . ILE A 1 98 ? 9.812 28.344 14.438 1 35.88 98 ILE A O 1
ATOM 785 N N . LEU A 1 99 ? 8.242 27.047 15.242 1 33.91 99 LEU A N 1
ATOM 786 C CA . LEU A 1 99 ? 8.086 28.297 15.977 1 33.91 99 LEU A CA 1
ATOM 787 C C . LEU A 1 99 ? 9.383 28.672 16.688 1 33.91 99 LEU A C 1
ATOM 789 O O . LEU A 1 99 ? 9.516 29.797 17.203 1 33.91 99 LEU A O 1
ATOM 793 N N . ILE A 1 100 ? 10.266 27.688 17.172 1 33.09 100 ILE A N 1
ATOM 794 C CA . ILE A 1 100 ? 11.117 28.375 18.141 1 33.09 100 ILE A CA 1
ATOM 795 C C . ILE A 1 100 ? 12.148 29.219 17.406 1 33.09 100 ILE A C 1
ATOM 797 O O . ILE A 1 100 ? 12.797 30.094 18.016 1 33.09 100 ILE A O 1
ATOM 801 N N . SER A 1 101 ? 12.547 29.375 16.156 1 25.58 101 SER A N 1
ATOM 802 C CA . SER A 1 101 ? 13.531 30.453 16.219 1 25.58 101 SER A CA 1
ATOM 803 C C . SER A 1 101 ? 12.852 31.797 16.375 1 25.58 101 SER A C 1
ATOM 805 O O . SER A 1 101 ? 11.719 31.984 15.906 1 25.58 101 SER A O 1
ATOM 807 N N . MET B 1 1 ? -25.141 -4.461 -4.855 1 49.31 1 MET B N 1
ATOM 808 C CA . MET B 1 1 ? -25.219 -3.324 -3.938 1 49.31 1 MET B CA 1
ATOM 809 C C . MET B 1 1 ? -24.125 -3.4 -2.883 1 49.31 1 MET B C 1
ATOM 811 O O . MET B 1 1 ? -23.781 -4.488 -2.414 1 49.31 1 MET B O 1
ATOM 815 N N . ILE B 1 2 ? -23.234 -2.326 -2.852 1 58.66 2 ILE B N 1
ATOM 816 C CA . ILE B 1 2 ? -22.234 -2.326 -1.783 1 58.66 2 ILE B CA 1
ATOM 817 C C . ILE B 1 2 ? -22.938 -2.51 -0.434 1 58.66 2 ILE B C 1
ATOM 819 O O . ILE B 1 2 ? -23.875 -1.779 -0.107 1 58.66 2 ILE B O 1
ATOM 823 N N . ASN B 1 3 ? -22.953 -3.539 0.221 1 65.31 3 ASN B N 1
ATOM 824 C CA . ASN B 1 3 ? -23.484 -3.764 1.565 1 65.31 3 ASN B CA 1
ATOM 825 C C . ASN B 1 3 ? -22.484 -3.334 2.635 1 65.31 3 ASN B C 1
ATOM 827 O O . ASN B 1 3 ? -21.688 -4.148 3.117 1 65.31 3 ASN B O 1
ATOM 831 N N . ILE B 1 4 ? -22.547 -2.086 2.705 1 73.12 4 ILE B N 1
ATOM 832 C CA . ILE B 1 4 ? -21.641 -1.546 3.719 1 73.12 4 ILE B CA 1
ATOM 833 C C . ILE B 1 4 ? -22.344 -1.527 5.074 1 73.12 4 ILE B C 1
ATOM 835 O O . ILE B 1 4 ? -23.297 -0.771 5.277 1 73.12 4 ILE B O 1
ATOM 839 N N . SER B 1 5 ? -21.875 -2.461 5.914 1 83.94 5 SER B N 1
ATOM 840 C CA . SER B 1 5 ? -22.453 -2.525 7.254 1 83.94 5 SER B CA 1
ATOM 841 C C . SER B 1 5 ? -21.781 -1.53 8.195 1 83.94 5 SER B C 1
ATOM 843 O O . SER B 1 5 ? -20.672 -1.059 7.918 1 83.94 5 SER B O 1
ATOM 845 N N . LYS B 1 6 ? -22.531 -1.126 9.203 1 88.38 6 LYS B N 1
ATOM 846 C CA . LYS B 1 6 ? -21.953 -0.279 10.25 1 88.38 6 LYS B CA 1
ATOM 847 C C . LYS B 1 6 ? -20.703 -0.912 10.852 1 88.38 6 LYS B C 1
ATOM 849 O O . LYS B 1 6 ? -19.75 -0.21 11.18 1 88.38 6 LYS B O 1
ATOM 854 N N . GLU B 1 7 ? -20.766 -2.211 10.875 1 89.31 7 GLU B N 1
ATOM 855 C CA . GLU B 1 7 ? -19.625 -2.936 11.43 1 89.31 7 GLU B CA 1
ATOM 856 C C . GLU B 1 7 ? -18.391 -2.754 10.57 1 89.31 7 GLU B C 1
ATOM 858 O O . GLU B 1 7 ? -17.281 -2.551 11.094 1 89.31 7 GLU B O 1
ATOM 863 N N . LEU B 1 8 ? -18.609 -2.801 9.32 1 91 8 LEU B N 1
ATOM 864 C CA . LEU B 1 8 ? -17.484 -2.637 8.414 1 91 8 LEU B CA 1
ATOM 865 C C . LEU B 1 8 ? -16.922 -1.221 8.492 1 91 8 LEU B C 1
ATOM 867 O O . LEU B 1 8 ? -15.703 -1.032 8.5 1 91 8 LEU B O 1
ATOM 871 N N . LEU B 1 9 ? -17.781 -0.271 8.688 1 91.25 9 LEU B N 1
ATOM 872 C CA . LEU B 1 9 ? -17.344 1.115 8.82 1 91.25 9 LEU B CA 1
ATOM 873 C C . LEU B 1 9 ? -16.531 1.312 10.102 1 91.25 9 LEU B C 1
ATOM 875 O O . LEU B 1 9 ? -15.547 2.045 10.109 1 91.25 9 LEU B O 1
ATOM 879 N N . ASP B 1 10 ? -16.953 0.619 11.094 1 95.25 10 ASP B N 1
ATOM 880 C CA . ASP B 1 10 ? -16.234 0.677 12.359 1 95.25 10 ASP B CA 1
ATOM 881 C C . ASP B 1 10 ? -14.828 0.109 12.211 1 95.25 10 ASP B C 1
ATOM 883 O O . ASP B 1 10 ? -13.891 0.57 12.875 1 95.25 10 ASP B O 1
ATOM 887 N N . ARG B 1 11 ? -14.68 -0.826 11.359 1 95.62 11 ARG B N 1
ATOM 888 C CA . ARG B 1 11 ? -13.359 -1.423 11.164 1 95.62 11 ARG B CA 1
ATOM 889 C C . ARG B 1 11 ? -12.422 -0.452 10.461 1 95.62 11 ARG B C 1
ATOM 891 O O . ARG B 1 11 ? -11.219 -0.427 10.742 1 95.62 11 ARG B O 1
ATOM 898 N N . PHE B 1 12 ? -12.992 0.372 9.656 1 95.31 12 PHE B N 1
ATOM 899 C CA . PHE B 1 12 ? -12.156 1.381 9.016 1 95.31 12 PHE B CA 1
ATOM 900 C C . PHE B 1 12 ? -11.688 2.416 10.031 1 95.31 12 PHE B C 1
ATOM 902 O O . PHE B 1 12 ? -10.562 2.916 9.938 1 95.31 12 PHE B O 1
ATOM 909 N N . TYR B 1 13 ? -12.523 2.676 10.922 1 95.31 13 TYR B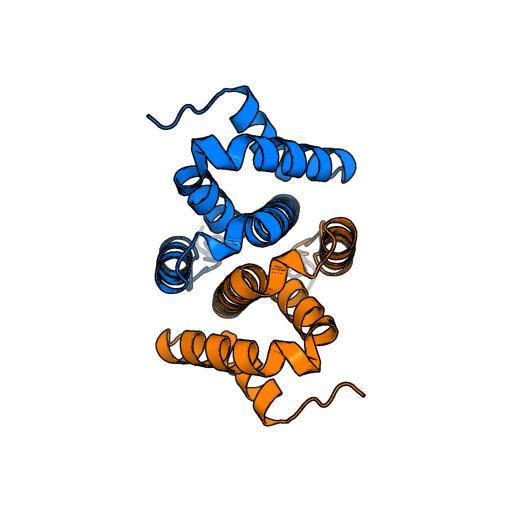 N 1
ATOM 910 C CA . TYR B 1 13 ? -12.094 3.564 12 1 95.31 13 TYR B CA 1
ATOM 911 C C . TYR B 1 13 ? -10.992 2.918 12.836 1 95.31 13 TYR B C 1
ATOM 913 O O . TYR B 1 13 ? -10.047 3.588 13.25 1 95.31 13 TYR B O 1
ATOM 921 N N . ASP B 1 14 ? -11.164 1.647 13.055 1 97.31 14 ASP B N 1
ATOM 922 C CA . ASP B 1 14 ? -10.203 0.909 13.867 1 97.31 14 ASP B CA 1
ATOM 923 C C . ASP B 1 14 ? -8.852 0.825 13.164 1 97.31 14 ASP B C 1
ATOM 925 O O . ASP B 1 14 ? -7.816 0.649 13.812 1 97.31 14 ASP B O 1
ATOM 929 N N . LEU B 1 15 ? -8.805 0.969 11.875 1 96.25 15 LEU B N 1
ATOM 930 C CA . LEU B 1 15 ? -7.547 0.947 11.133 1 96.25 15 LEU B CA 1
ATOM 931 C C . LEU B 1 15 ? -6.656 2.113 11.539 1 96.25 15 LEU B C 1
ATOM 933 O O . LEU B 1 15 ? -5.43 2.023 11.445 1 96.25 15 LEU B O 1
ATOM 937 N N . ALA B 1 16 ? -7.316 3.219 12.023 1 95 16 ALA B N 1
ATOM 938 C CA . ALA B 1 16 ? -6.559 4.426 12.344 1 95 16 ALA B CA 1
ATOM 939 C C . ALA B 1 16 ? -6.246 4.496 13.836 1 95 16 ALA B C 1
ATOM 941 O O . ALA B 1 16 ? -5.84 5.547 14.344 1 95 16 ALA B O 1
ATOM 942 N N . ASP B 1 17 ? -6.457 3.408 14.469 1 95.5 17 ASP B N 1
ATOM 943 C CA . ASP B 1 17 ? -6.223 3.389 15.906 1 95.5 17 ASP B CA 1
ATOM 944 C C . ASP B 1 17 ? -4.73 3.367 16.219 1 95.5 17 ASP B C 1
ATOM 946 O O . ASP B 1 17 ? -3.939 2.805 15.469 1 95.5 17 ASP B O 1
ATOM 950 N N . PHE B 1 18 ? -4.344 3.924 17.359 1 91.81 18 PHE B N 1
ATOM 951 C CA . PHE B 1 18 ? -2.943 3.92 17.766 1 91.81 18 PHE B CA 1
ATOM 952 C C . PHE B 1 18 ? -2.551 2.568 18.344 1 91.81 18 PHE B C 1
ATOM 954 O O . PHE B 1 18 ? -1.371 2.217 18.359 1 91.81 18 PHE B O 1
ATOM 961 N N . ASN B 1 19 ? -3.533 1.888 18.781 1 94.38 19 ASN B N 1
ATOM 962 C CA . ASN B 1 19 ? -3.271 0.557 19.328 1 94.38 19 ASN B CA 1
ATOM 963 C C . ASN B 1 19 ? -3.061 -0.466 18.203 1 94.38 19 ASN B C 1
ATOM 965 O O . ASN B 1 19 ? -3.947 -0.681 17.375 1 94.38 19 ASN B O 1
ATOM 969 N N . GLN B 1 20 ? -2.01 -1.079 18.25 1 93.12 20 GLN B N 1
ATOM 970 C CA . GLN B 1 20 ? -1.597 -2.008 17.219 1 93.12 20 GLN B CA 1
ATOM 971 C C . GLN B 1 20 ? -2.574 -3.174 17.094 1 93.12 20 GLN B C 1
ATOM 973 O O . GLN B 1 20 ? -2.932 -3.582 15.984 1 93.12 20 GLN B O 1
ATOM 978 N N . ASN B 1 21 ? -2.93 -3.75 18.234 1 95.5 21 ASN B N 1
ATOM 979 C CA . ASN B 1 21 ? -3.846 -4.887 18.203 1 95.5 21 ASN B CA 1
ATOM 980 C C . ASN B 1 21 ?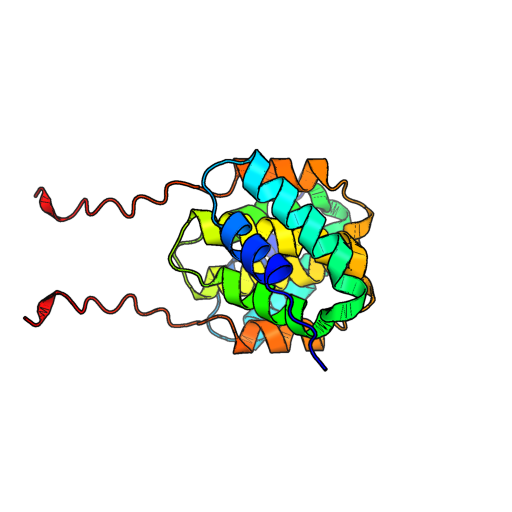 -5.184 -4.512 17.562 1 95.5 21 ASN B C 1
ATOM 982 O O . ASN B 1 21 ? -5.762 -5.305 16.812 1 95.5 21 ASN B O 1
ATOM 986 N N . THR B 1 22 ? -5.605 -3.328 17.891 1 96.69 22 THR B N 1
ATOM 987 C CA . THR B 1 22 ? -6.844 -2.836 17.297 1 96.69 22 THR B CA 1
ATOM 988 C C . THR B 1 22 ? -6.707 -2.719 15.781 1 96.69 22 THR B C 1
ATOM 990 O O . THR B 1 22 ? -7.566 -3.191 15.031 1 96.69 22 THR B O 1
ATOM 993 N N . ARG B 1 23 ? -5.609 -2.217 15.266 1 95.44 23 ARG B N 1
ATOM 994 C CA . ARG B 1 23 ? -5.375 -2.074 13.836 1 95.44 23 ARG B CA 1
ATOM 995 C C . ARG B 1 23 ? -5.289 -3.436 13.156 1 95.44 23 ARG B C 1
ATOM 997 O O . ARG B 1 23 ? -5.902 -3.652 12.102 1 95.44 23 ARG B O 1
ATOM 1004 N N . HIS B 1 24 ? -4.562 -4.375 13.734 1 95.25 24 HIS B N 1
ATOM 1005 C CA . HIS B 1 24 ? -4.371 -5.688 13.125 1 95.25 24 HIS B CA 1
ATOM 1006 C C . HIS B 1 24 ? -5.684 -6.453 13.047 1 95.25 24 HIS B C 1
ATOM 1008 O O . HIS B 1 24 ? -5.965 -7.105 12.031 1 95.25 24 HIS B O 1
ATOM 1014 N N . ASN B 1 25 ? -6.48 -6.32 14.141 1 96.5 25 ASN B N 1
ATOM 1015 C CA . ASN B 1 25 ? -7.777 -6.984 14.125 1 96.5 25 ASN B CA 1
ATOM 1016 C C . ASN B 1 25 ? -8.703 -6.387 13.07 1 96.5 25 ASN B C 1
ATOM 1018 O O . ASN B 1 25 ? -9.492 -7.105 12.453 1 96.5 25 ASN B O 1
ATOM 1022 N N . ALA B 1 26 ? -8.609 -5.109 12.906 1 97.38 26 ALA B N 1
ATOM 1023 C CA . ALA B 1 26 ? -9.398 -4.449 11.867 1 97.38 26 ALA B CA 1
ATOM 1024 C C . ALA B 1 26 ? -9.008 -4.953 10.484 1 97.38 26 ALA B C 1
ATOM 1026 O O . ALA B 1 26 ? -9.875 -5.199 9.641 1 97.38 26 ALA B O 1
ATOM 1027 N N . VAL B 1 27 ? -7.762 -5.16 10.219 1 96.69 27 VAL B N 1
ATOM 1028 C CA . VAL B 1 27 ? -7.262 -5.664 8.945 1 96.69 27 VAL B CA 1
ATOM 1029 C C . VAL B 1 27 ? -7.848 -7.047 8.672 1 96.69 27 VAL B C 1
ATOM 1031 O O . VAL B 1 27 ? -8.336 -7.316 7.574 1 96.69 27 VAL B O 1
ATOM 1034 N N . ILE B 1 28 ? -7.812 -7.848 9.688 1 95.19 28 ILE B N 1
ATOM 1035 C CA . ILE B 1 28 ? -8.305 -9.211 9.547 1 95.19 28 ILE B CA 1
ATOM 1036 C C . ILE B 1 28 ? -9.805 -9.188 9.242 1 95.19 28 ILE B C 1
ATOM 1038 O O . ILE B 1 28 ? -10.281 -9.945 8.391 1 95.19 28 ILE B O 1
ATOM 1042 N N . ALA B 1 29 ? -10.492 -8.328 9.938 1 95.88 29 ALA B N 1
ATOM 1043 C CA . ALA B 1 29 ? -11.93 -8.211 9.711 1 95.88 29 ALA B CA 1
ATOM 1044 C C . ALA B 1 29 ? -12.227 -7.75 8.281 1 95.88 29 ALA B C 1
ATOM 1046 O O . ALA B 1 29 ? -13.133 -8.273 7.633 1 95.88 29 ALA B O 1
ATOM 1047 N N . ILE B 1 30 ? -11.523 -6.816 7.773 1 95.75 30 ILE B N 1
ATOM 1048 C CA . ILE B 1 30 ? -11.711 -6.301 6.422 1 95.75 30 ILE B CA 1
ATOM 1049 C C . ILE B 1 30 ? -11.352 -7.379 5.406 1 95.75 30 ILE B C 1
ATOM 1051 O O . ILE B 1 30 ? -12.039 -7.539 4.391 1 95.75 30 ILE B O 1
ATOM 1055 N N . LEU B 1 31 ? -10.305 -8.086 5.727 1 94.81 31 LEU B N 1
ATOM 1056 C CA . LEU B 1 31 ? -9.891 -9.195 4.867 1 94.81 31 LEU B CA 1
ATOM 1057 C C . LEU B 1 31 ? -11.023 -10.195 4.691 1 94.81 31 LEU B C 1
ATOM 1059 O O . LEU B 1 31 ? -11.281 -10.656 3.578 1 94.81 31 LEU B O 1
ATOM 1063 N N . ASP B 1 32 ? -11.688 -10.453 5.773 1 93.69 32 ASP B N 1
ATOM 1064 C CA . ASP B 1 32 ? -12.773 -11.43 5.754 1 93.69 32 ASP B CA 1
ATOM 1065 C C . ASP B 1 32 ? -13.938 -10.938 4.895 1 93.69 32 ASP B C 1
ATOM 1067 O O . ASP B 1 32 ? -14.672 -11.75 4.32 1 93.69 32 ASP B O 1
ATOM 1071 N N . GLU B 1 33 ? -14.086 -9.656 4.801 1 92.88 33 GLU B N 1
ATOM 1072 C CA . GLU B 1 33 ? -15.203 -9.07 4.062 1 92.88 33 GLU B CA 1
ATOM 1073 C C . GLU B 1 33 ? -14.812 -8.766 2.621 1 92.88 33 GLU B C 1
ATOM 1075 O O . GLU B 1 33 ? -15.664 -8.414 1.803 1 92.88 33 GLU B O 1
ATOM 1080 N N . PHE B 1 34 ? -13.641 -8.922 2.209 1 93.75 34 PHE B N 1
ATOM 1081 C CA . PHE B 1 34 ? -13.117 -8.414 0.948 1 93.75 34 PHE B CA 1
ATOM 1082 C C . PHE B 1 34 ? -13.711 -9.164 -0.232 1 93.75 34 PHE B C 1
ATOM 1084 O O . PHE B 1 34 ? -14.016 -8.57 -1.268 1 93.75 34 PHE B O 1
ATOM 1091 N N . GLU B 1 35 ? -13.938 -10.414 -0.06 1 90.12 35 GLU B N 1
ATOM 1092 C CA . GLU B 1 35 ? -14.438 -11.219 -1.176 1 90.12 35 GLU B CA 1
ATOM 1093 C C . GLU B 1 35 ? -15.805 -10.727 -1.643 1 90.12 35 GLU B C 1
ATOM 1095 O O . GLU B 1 35 ? -16.094 -10.727 -2.84 1 90.12 35 GLU B O 1
ATOM 1100 N N . GLN B 1 36 ? -16.578 -10.266 -0.73 1 90.69 36 GLN B N 1
ATOM 1101 C CA . GLN B 1 36 ? -17.938 -9.859 -1.049 1 90.69 36 GLN B CA 1
ATOM 1102 C C . GLN B 1 36 ? -17.984 -8.414 -1.54 1 90.69 36 GLN B C 1
ATOM 1104 O O . GLN B 1 36 ? -18.828 -8.062 -2.367 1 90.69 36 GLN B O 1
ATOM 1109 N N . ASN B 1 37 ? -17 -7.594 -1.088 1 91.06 37 ASN B N 1
ATOM 1110 C CA . ASN B 1 37 ? -17.047 -6.16 -1.344 1 91.06 37 ASN B CA 1
ATOM 1111 C C . ASN B 1 37 ? -15.742 -5.652 -1.938 1 91.06 37 ASN B C 1
ATOM 1113 O O . ASN B 1 37 ? -15.383 -4.484 -1.764 1 91.06 37 ASN B O 1
ATOM 1117 N N . GLY B 1 38 ? -15.039 -6.371 -2.738 1 93.44 38 GLY B N 1
ATOM 1118 C CA . GLY B 1 38 ? -13.672 -6.188 -3.201 1 93.44 38 GLY B CA 1
ATOM 1119 C C . GLY B 1 38 ? -13.445 -4.84 -3.863 1 93.44 38 GLY B C 1
ATOM 1120 O O . GLY B 1 38 ? -12.578 -4.07 -3.439 1 93.44 38 GLY B O 1
ATOM 1121 N N . PRO B 1 39 ? -14.242 -4.574 -4.922 1 93.31 39 PRO B N 1
ATOM 1122 C CA . PRO B 1 39 ? -14 -3.324 -5.648 1 93.31 39 PRO B CA 1
ATOM 1123 C C . PRO B 1 39 ? -14.141 -2.088 -4.762 1 93.31 39 PRO B C 1
ATOM 1125 O O . PRO B 1 39 ? -13.289 -1.193 -4.805 1 93.31 39 PRO B O 1
ATOM 1128 N N . TYR B 1 40 ? -15.094 -2.068 -3.971 1 94.12 40 TYR B N 1
ATOM 1129 C CA . TYR B 1 40 ? -15.297 -0.959 -3.045 1 94.12 40 TYR B CA 1
ATOM 1130 C C . TYR B 1 40 ? -14.172 -0.882 -2.027 1 94.12 40 TYR B C 1
ATOM 1132 O O . TYR B 1 40 ? -13.617 0.194 -1.782 1 94.12 40 TYR B O 1
ATOM 1140 N N . LEU B 1 41 ? -13.867 -1.955 -1.415 1 95.62 41 LEU B N 1
ATOM 1141 C CA . LEU B 1 41 ? -12.844 -2.006 -0.38 1 95.62 41 LEU B CA 1
ATOM 1142 C C . LEU B 1 41 ? -11.477 -1.652 -0.955 1 95.62 41 LEU B C 1
ATOM 1144 O O . LEU B 1 41 ? -10.688 -0.956 -0.31 1 95.62 41 LEU B O 1
ATOM 1148 N N . MET B 1 42 ? -11.219 -2.096 -2.154 1 95.5 42 MET B N 1
ATOM 1149 C CA . MET B 1 42 ? -9.953 -1.784 -2.805 1 95.5 42 MET B CA 1
ATOM 1150 C C . MET B 1 42 ? -9.789 -0.28 -2.992 1 95.5 42 MET B C 1
ATOM 1152 O O . MET B 1 42 ? -8.758 0.289 -2.627 1 95.5 42 MET B O 1
ATOM 1156 N N . GLU B 1 43 ? -10.797 0.338 -3.443 1 95.44 43 GLU B N 1
ATOM 1157 C CA . GLU B 1 43 ? -10.758 1.782 -3.652 1 95.44 43 GLU B CA 1
ATOM 1158 C C . GLU B 1 43 ? -10.586 2.527 -2.33 1 95.44 43 GLU B C 1
ATOM 1160 O O . GLU B 1 43 ? -9.781 3.449 -2.232 1 95.44 43 GLU B O 1
ATOM 1165 N N . ARG B 1 44 ? -11.328 2.125 -1.399 1 95.19 44 ARG B N 1
ATOM 1166 C CA . ARG B 1 44 ? -11.273 2.787 -0.099 1 95.19 44 ARG B CA 1
ATOM 1167 C C . ARG B 1 44 ? -9.906 2.623 0.547 1 95.19 44 ARG B C 1
ATOM 1169 O O . ARG B 1 44 ? -9.367 3.57 1.125 1 95.19 44 ARG B O 1
ATOM 1176 N N . LEU B 1 45 ? -9.398 1.467 0.449 1 95.94 45 LEU B N 1
ATOM 1177 C CA . LEU B 1 45 ? -8.102 1.205 1.048 1 95.94 45 LEU B CA 1
ATOM 1178 C C . LEU B 1 45 ? -7.008 2.01 0.348 1 95.94 45 LEU B C 1
ATOM 1180 O O . LEU B 1 45 ? -6.141 2.592 1.005 1 95.94 45 LEU B O 1
ATOM 1184 N N . ILE B 1 46 ? -7.047 2.082 -0.95 1 94.94 46 ILE B N 1
ATOM 1185 C CA . ILE B 1 46 ? -6.051 2.854 -1.688 1 94.94 46 ILE B CA 1
ATOM 1186 C C . ILE B 1 46 ? -6.199 4.336 -1.353 1 94.94 46 ILE B C 1
ATOM 1188 O O . ILE B 1 46 ? -5.207 5.016 -1.073 1 94.94 46 ILE B O 1
ATOM 1192 N N . ALA B 1 47 ? -7.379 4.875 -1.248 1 94.12 47 ALA B N 1
ATOM 1193 C CA . ALA B 1 47 ? -7.625 6.277 -0.915 1 94.12 47 ALA B CA 1
ATOM 1194 C C . ALA B 1 47 ? -7.113 6.602 0.485 1 94.12 47 ALA B C 1
ATOM 1196 O O . ALA B 1 47 ? -6.652 7.719 0.74 1 94.12 47 ALA B O 1
ATOM 1197 N N . GLY B 1 48 ? -7.168 5.625 1.369 1 93.56 48 GLY B N 1
ATOM 1198 C CA . GLY B 1 48 ? -6.75 5.828 2.746 1 93.56 48 GLY B CA 1
ATOM 1199 C C . GLY B 1 48 ? -5.262 6.082 2.889 1 93.56 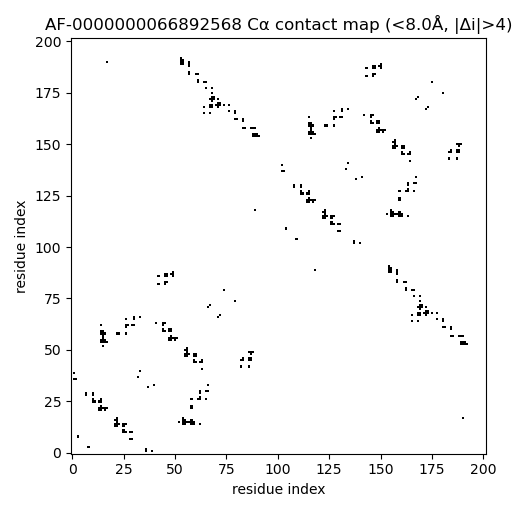48 GLY B C 1
ATOM 1200 O O . GLY B 1 48 ? -4.812 6.613 3.906 1 93.56 48 GLY B O 1
ATOM 1201 N N . LEU B 1 49 ? -4.512 5.773 1.932 1 90.5 49 LEU B N 1
ATOM 1202 C CA . LEU B 1 49 ? -3.07 5.992 1.953 1 90.5 49 LEU B CA 1
ATOM 1203 C C . LEU B 1 49 ? -2.744 7.48 1.863 1 90.5 49 LEU B C 1
ATOM 1205 O O . LEU B 1 49 ? -1.64 7.902 2.215 1 90.5 49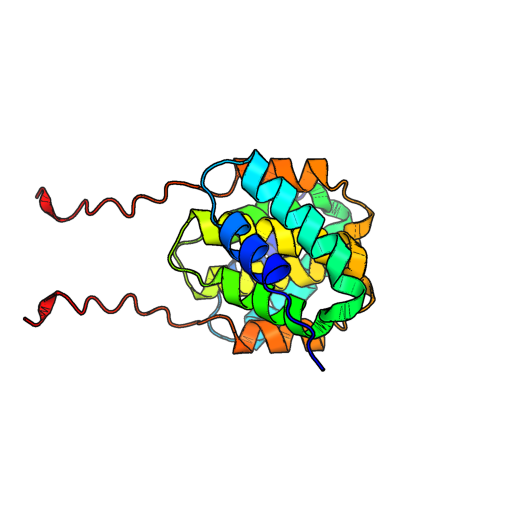 LEU B O 1
ATOM 1209 N N . ALA B 1 50 ? -3.703 8.266 1.401 1 87.12 50 ALA B N 1
ATOM 1210 C CA . ALA B 1 50 ? -3.506 9.703 1.259 1 87.12 50 ALA B CA 1
ATOM 1211 C C . ALA B 1 50 ? -3.957 10.445 2.514 1 87.12 50 ALA B C 1
ATOM 1213 O O . ALA B 1 50 ? -4.012 11.68 2.529 1 87.12 50 ALA B O 1
ATOM 1214 N N . SER B 1 51 ? -4.293 9.703 3.51 1 86.94 51 SER B N 1
ATOM 1215 C CA . SER B 1 51 ? -4.738 10.336 4.75 1 86.94 51 SER B CA 1
ATOM 1216 C C . SER B 1 51 ? -3.658 11.234 5.332 1 86.94 51 SER B C 1
ATOM 1218 O O . SER B 1 51 ? -2.469 10.914 5.258 1 86.94 51 SER B O 1
ATOM 1220 N N . SER B 1 52 ? -4.047 12.336 5.957 1 83.94 52 SER B N 1
ATOM 1221 C CA . SER B 1 52 ? -3.127 13.219 6.668 1 83.94 52 SER B CA 1
ATOM 1222 C C . SER B 1 52 ? -2.742 12.633 8.023 1 83.94 52 SER B C 1
ATOM 1224 O O . S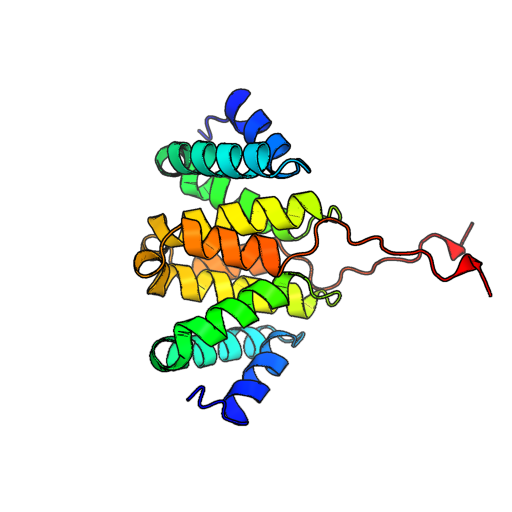ER B 1 52 ? -1.769 13.078 8.641 1 83.94 52 SER B O 1
ATOM 1226 N N . ARG B 1 53 ? -3.525 11.672 8.477 1 84.5 53 ARG B N 1
ATOM 1227 C CA . ARG B 1 53 ? -3.277 11.055 9.773 1 84.5 53 ARG B CA 1
ATOM 1228 C C . ARG B 1 53 ? -2.285 9.898 9.656 1 84.5 53 ARG B C 1
ATOM 1230 O O . ARG B 1 53 ? -2.564 8.906 8.992 1 84.5 53 ARG B O 1
ATOM 1237 N N . ALA B 1 54 ? -1.226 9.953 10.469 1 84.25 54 ALA B N 1
ATOM 1238 C CA . ALA B 1 54 ? -0.151 8.969 10.391 1 84.25 54 ALA B CA 1
ATOM 1239 C C . ALA B 1 54 ? -0.659 7.57 10.734 1 84.25 54 ALA B C 1
ATOM 1241 O O . ALA B 1 54 ? -0.334 6.598 10.055 1 84.25 54 ALA B O 1
ATOM 1242 N N . ALA B 1 55 ? -1.443 7.441 11.781 1 87.31 55 ALA B N 1
ATOM 1243 C CA . ALA B 1 55 ? -1.975 6.145 12.195 1 87.31 55 ALA B CA 1
ATOM 1244 C C . ALA B 1 55 ? -2.869 5.551 11.109 1 87.31 55 ALA B C 1
ATOM 1246 O O . ALA B 1 55 ? -2.873 4.336 10.891 1 87.31 55 ALA B O 1
ATOM 1247 N N . ALA B 1 56 ? -3.623 6.379 10.484 1 91.62 56 ALA B N 1
ATOM 1248 C CA . ALA B 1 56 ? -4.461 5.93 9.375 1 91.62 56 ALA B CA 1
ATOM 1249 C C . ALA B 1 56 ? -3.609 5.414 8.219 1 91.62 56 ALA B C 1
ATOM 1251 O O . ALA B 1 56 ? -3.863 4.332 7.691 1 91.62 56 ALA B O 1
ATOM 1252 N N . ARG B 1 57 ? -2.609 6.109 7.852 1 89.62 57 ARG B N 1
ATOM 1253 C CA . ARG B 1 57 ? -1.735 5.668 6.77 1 89.62 57 ARG B CA 1
ATOM 1254 C C . ARG B 1 57 ? -1.127 4.301 7.078 1 89.62 57 ARG B C 1
ATOM 1256 O O . ARG B 1 57 ? -1.085 3.426 6.215 1 89.62 57 ARG B O 1
ATOM 1263 N N . LEU B 1 58 ? -0.723 4.16 8.297 1 92 58 LEU B N 1
ATOM 1264 C CA . LEU B 1 58 ? -0.163 2.877 8.719 1 92 58 LEU B CA 1
ATOM 1265 C C . LEU B 1 58 ? -1.21 1.772 8.633 1 92 58 LEU B C 1
ATOM 1267 O O . LEU B 1 58 ? -0.952 0.712 8.055 1 92 58 LEU B O 1
ATOM 1271 N N . GLY B 1 59 ? -2.344 2.055 9.141 1 95 59 GLY B N 1
ATOM 1272 C CA . GLY B 1 59 ? -3.404 1.059 9.125 1 95 59 GLY B CA 1
ATOM 1273 C C . GLY B 1 59 ? -3.861 0.695 7.73 1 95 59 GLY B C 1
ATOM 1274 O O . GLY B 1 59 ? -3.977 -0.486 7.395 1 95 59 GLY B O 1
ATOM 1275 N N . TYR B 1 60 ? -4.051 1.664 6.949 1 95.56 60 TYR B N 1
ATOM 1276 C CA . TYR B 1 60 ? -4.5 1.409 5.586 1 95.56 60 TYR B CA 1
ATOM 1277 C C . TYR B 1 60 ? -3.412 0.723 4.773 1 95.56 60 TYR B C 1
ATOM 1279 O O . TYR B 1 60 ? -3.701 -0.135 3.936 1 95.56 60 TYR B O 1
ATOM 1287 N N . THR B 1 61 ? -2.207 1.11 4.992 1 93.25 61 THR B N 1
ATOM 1288 C CA . THR B 1 61 ? -1.09 0.441 4.336 1 93.25 61 THR B CA 1
ATOM 1289 C C . THR B 1 61 ? -1.062 -1.042 4.699 1 93.25 61 THR B C 1
ATOM 1291 O O . THR B 1 61 ? -1.011 -1.9 3.814 1 93.25 61 THR B O 1
ATOM 1294 N N . ASN B 1 62 ? -1.157 -1.311 5.992 1 95.38 62 ASN B N 1
ATOM 1295 C CA . ASN B 1 62 ? -1.162 -2.705 6.422 1 95.38 62 ASN B CA 1
ATOM 1296 C C . ASN B 1 62 ? -2.324 -3.477 5.805 1 95.38 62 ASN B C 1
ATOM 1298 O O . ASN B 1 62 ? -2.146 -4.602 5.328 1 95.38 62 ASN B O 1
ATOM 1302 N N . ALA B 1 63 ? -3.461 -2.893 5.836 1 97 63 ALA B N 1
ATOM 1303 C CA . ALA B 1 63 ? -4.648 -3.541 5.285 1 97 63 ALA B CA 1
ATOM 1304 C C . ALA B 1 63 ? -4.48 -3.82 3.795 1 97 63 ALA B C 1
ATOM 1306 O O . ALA B 1 63 ? -4.742 -4.93 3.332 1 97 63 ALA B O 1
ATOM 1307 N N . LEU B 1 64 ? -4.004 -2.891 3.086 1 95.31 64 LEU B N 1
ATOM 1308 C CA . LEU B 1 64 ? -3.828 -3.037 1.645 1 95.31 64 LEU B CA 1
ATOM 1309 C C . LEU B 1 64 ? -2.805 -4.121 1.328 1 95.31 64 LEU B C 1
ATOM 1311 O O . LEU B 1 64 ? -3.016 -4.941 0.429 1 95.31 64 LEU B O 1
ATOM 1315 N N . ILE B 1 65 ? -1.746 -4.125 2.061 1 94.94 65 ILE B N 1
ATOM 1316 C CA . ILE B 1 65 ? -0.697 -5.121 1.878 1 94.94 65 ILE B CA 1
ATOM 1317 C C . ILE B 1 65 ? -1.281 -6.523 2.051 1 94.94 65 ILE B C 1
ATOM 1319 O O . ILE B 1 65 ? -1.082 -7.395 1.2 1 94.94 65 ILE B O 1
ATOM 1323 N N . ILE B 1 66 ? -2.018 -6.719 3.057 1 94.19 66 ILE B N 1
ATOM 1324 C CA . ILE B 1 66 ? -2.559 -8.039 3.363 1 94.19 66 ILE B CA 1
ATOM 1325 C C . ILE B 1 66 ? -3.611 -8.422 2.324 1 94.19 66 ILE B C 1
ATOM 1327 O O . ILE B 1 66 ? -3.648 -9.555 1.855 1 94.19 66 ILE B O 1
ATOM 1331 N N . ILE B 1 67 ? -4.426 -7.488 1.928 1 95.5 67 ILE B N 1
ATOM 1332 C CA . ILE B 1 67 ? -5.461 -7.742 0.932 1 95.5 67 ILE B CA 1
ATOM 1333 C C . ILE B 1 67 ? -4.816 -8.125 -0.397 1 95.5 67 ILE B C 1
ATOM 1335 O O . ILE B 1 67 ? -5.219 -9.109 -1.029 1 95.5 67 ILE B O 1
ATOM 1339 N N . LEU B 1 68 ? -3.84 -7.434 -0.829 1 94.12 68 LEU B N 1
ATOM 1340 C CA . LEU B 1 68 ? -3.193 -7.691 -2.111 1 94.12 68 LEU B CA 1
ATOM 1341 C C . LEU B 1 68 ? -2.396 -8.992 -2.064 1 94.12 68 LEU B C 1
ATOM 1343 O O . LEU B 1 68 ? -2.303 -9.703 -3.066 1 94.12 68 LEU B O 1
ATOM 1347 N N . SER B 1 69 ? -1.81 -9.258 -0.911 1 92.38 69 SER B N 1
ATOM 1348 C CA . SER B 1 69 ? -1.111 -10.531 -0.76 1 92.38 69 SER B CA 1
ATOM 1349 C C . SER B 1 69 ? -2.068 -11.703 -0.913 1 92.38 69 SER B C 1
ATOM 1351 O O . SER B 1 69 ? -1.681 -12.766 -1.407 1 92.38 69 SER B O 1
ATOM 1353 N N . SER B 1 70 ? -3.289 -11.484 -0.562 1 91.38 70 SER B N 1
ATOM 1354 C CA . SER B 1 70 ? -4.262 -12.57 -0.558 1 91.38 70 SER B CA 1
ATOM 1355 C C . SER B 1 70 ? -5.066 -12.602 -1.853 1 91.38 70 SER B C 1
ATOM 1357 O O . SER B 1 70 ? -5.398 -13.68 -2.359 1 91.38 70 SER B O 1
ATOM 1359 N N . PHE B 1 71 ? -5.328 -11.359 -2.441 1 93 71 PHE B N 1
ATOM 1360 C CA . PHE B 1 71 ? -6.293 -11.297 -3.535 1 93 71 PHE B CA 1
ATOM 1361 C C . PHE B 1 71 ? -5.691 -10.586 -4.746 1 93 71 PHE B C 1
ATOM 1363 O O . PHE B 1 71 ? -6.383 -10.359 -5.742 1 93 71 PHE B O 1
ATOM 1370 N N . GLY B 1 72 ? -4.473 -10.281 -4.688 1 90.19 72 GLY B N 1
ATOM 1371 C CA . GLY B 1 72 ? -3.842 -9.438 -5.691 1 90.19 72 GLY B CA 1
ATOM 1372 C C . GLY B 1 72 ? -3.932 -10.008 -7.094 1 90.19 72 GLY B C 1
ATOM 1373 O O . GLY B 1 72 ? -4.02 -9.258 -8.07 1 90.19 72 GLY B O 1
ATOM 1374 N N . LYS B 1 73 ? -3.908 -11.273 -7.262 1 89.5 73 LYS B N 1
ATOM 1375 C CA . LYS B 1 73 ? -3.883 -11.93 -8.57 1 89.5 73 LYS B CA 1
ATOM 1376 C C . LYS B 1 73 ? -5.199 -11.719 -9.312 1 89.5 73 LYS B C 1
ATOM 1378 O O . LYS B 1 73 ? -5.25 -11.844 -10.539 1 89.5 73 LYS B O 1
ATOM 1383 N N . ASP B 1 74 ? -6.18 -11.344 -8.609 1 91.44 74 ASP B N 1
ATOM 1384 C CA . ASP B 1 74 ? -7.496 -11.156 -9.211 1 91.44 74 ASP B CA 1
ATOM 1385 C C . ASP B 1 74 ? -7.637 -9.758 -9.797 1 91.44 74 ASP B C 1
ATOM 1387 O O . ASP B 1 74 ? -8.648 -9.438 -10.422 1 91.44 74 ASP B O 1
ATOM 1391 N N . TRP B 1 75 ? -6.621 -8.953 -9.656 1 91.69 75 TRP B N 1
ATOM 1392 C CA . TRP B 1 75 ? -6.695 -7.562 -10.078 1 91.69 75 TRP B CA 1
ATOM 1393 C C . TRP B 1 75 ? -5.637 -7.258 -11.133 1 91.69 75 TRP B C 1
ATOM 1395 O O . TRP B 1 75 ? -4.438 -7.379 -10.875 1 91.69 75 TRP B O 1
ATOM 1405 N N . PRO B 1 76 ? -6.145 -6.816 -12.305 1 92.62 76 PRO B N 1
ATOM 1406 C CA . PRO B 1 76 ? -5.176 -6.402 -13.32 1 92.62 76 PRO B CA 1
ATOM 1407 C C . PRO B 1 76 ? -4.344 -5.195 -12.891 1 92.62 76 PRO B C 1
ATOM 1409 O O . PRO B 1 76 ? -4.863 -4.293 -12.227 1 92.62 76 PRO B O 1
ATOM 1412 N N . ILE B 1 77 ? -3.129 -5.242 -13.289 1 90.75 77 ILE B N 1
ATOM 1413 C CA .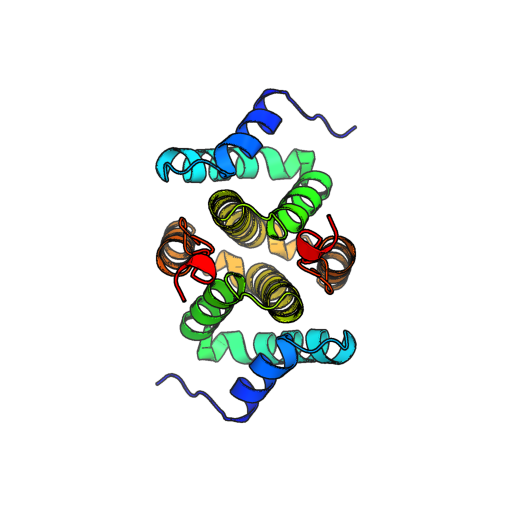 ILE B 1 77 ? -2.18 -4.191 -12.938 1 90.75 77 ILE B CA 1
ATOM 1414 C C . ILE B 1 77 ? -2.715 -2.838 -13.406 1 90.75 77 ILE B C 1
ATOM 1416 O O . ILE B 1 77 ? -2.641 -1.849 -12.672 1 90.75 77 ILE B O 1
ATOM 1420 N N . GLU B 1 78 ? -3.26 -2.762 -14.594 1 92.5 78 GLU B N 1
ATOM 1421 C CA . GLU B 1 78 ? -3.777 -1.521 -15.156 1 92.5 78 GLU B CA 1
ATOM 1422 C C . GLU B 1 78 ? -4.902 -0.949 -14.297 1 92.5 78 GLU B C 1
ATOM 1424 O O . GLU B 1 78 ? -5.031 0.27 -14.164 1 92.5 78 GLU B O 1
ATOM 1429 N N . MET B 1 79 ? -5.672 -1.812 -13.797 1 93.62 79 MET B N 1
ATOM 1430 C CA . MET B 1 79 ? -6.766 -1.378 -12.938 1 93.62 79 MET B CA 1
ATOM 1431 C C . MET B 1 79 ? -6.234 -0.768 -11.641 1 93.62 79 MET B C 1
ATOM 1433 O O . MET B 1 79 ? -6.703 0.285 -11.211 1 93.62 79 MET B O 1
ATOM 1437 N N . LEU B 1 80 ? -5.289 -1.406 -11.07 1 93.88 80 LEU B N 1
ATOM 1438 C CA . LEU B 1 80 ? -4.699 -0.917 -9.828 1 93.88 80 LEU B CA 1
ATOM 1439 C C . LEU B 1 80 ? -3.998 0.419 -10.055 1 93.88 80 LEU B C 1
ATOM 1441 O O . LEU B 1 80 ? -4.129 1.336 -9.234 1 93.88 80 LEU B O 1
ATOM 1445 N N . PHE B 1 81 ? -3.334 0.52 -11.188 1 91.19 81 PHE B N 1
ATOM 1446 C CA . PHE B 1 81 ? -2.721 1.794 -11.547 1 91.19 81 PHE B CA 1
ATOM 1447 C C . PHE B 1 81 ? -3.775 2.889 -11.664 1 91.19 81 PHE B C 1
ATOM 1449 O O . PHE B 1 81 ? -3.586 3.994 -11.148 1 91.19 81 PHE B O 1
ATOM 1456 N N . LYS B 1 82 ? -4.75 2.6 -12.305 1 93.31 82 LYS B N 1
ATOM 1457 C CA . LYS B 1 82 ? -5.816 3.572 -12.531 1 93.31 82 LYS B CA 1
ATOM 1458 C C . LYS B 1 82 ? -6.422 4.035 -11.203 1 93.31 82 LYS B C 1
ATOM 1460 O O . LYS B 1 82 ? -6.617 5.234 -10.992 1 93.31 82 LYS B O 1
ATOM 1465 N N . ILE B 1 83 ? -6.75 3.113 -10.344 1 94.38 83 ILE B N 1
ATOM 1466 C CA . ILE B 1 83 ? -7.336 3.455 -9.055 1 94.38 83 ILE B CA 1
ATOM 1467 C C . ILE B 1 83 ? -6.375 4.344 -8.266 1 94.38 83 ILE B C 1
ATOM 1469 O O . ILE B 1 83 ? -6.77 5.391 -7.746 1 94.38 83 ILE B O 1
ATOM 1473 N N . ALA B 1 84 ? -5.141 3.959 -8.203 1 92.94 84 ALA B N 1
ATOM 1474 C CA . ALA B 1 84 ? -4.141 4.703 -7.434 1 92.94 84 ALA B CA 1
ATOM 1475 C C . ALA B 1 84 ? -3.951 6.105 -8 1 92.94 84 ALA B C 1
ATOM 1477 O O . ALA B 1 84 ? -3.918 7.086 -7.25 1 92.94 84 ALA B O 1
ATOM 1478 N N . ASP B 1 85 ? -3.812 6.199 -9.297 1 91.25 85 ASP B N 1
ATOM 1479 C CA . ASP B 1 85 ? -3.602 7.492 -9.938 1 91.25 85 ASP B CA 1
ATOM 1480 C C . ASP B 1 85 ? -4.797 8.422 -9.719 1 91.25 85 ASP B C 1
ATOM 1482 O O . ASP B 1 85 ? -4.641 9.641 -9.648 1 91.25 85 ASP B O 1
ATOM 1486 N N . GLU B 1 86 ? -5.891 7.91 -9.594 1 92.44 86 GLU B N 1
ATOM 1487 C CA . GLU B 1 86 ? -7.113 8.688 -9.398 1 92.44 86 GLU B CA 1
ATOM 1488 C C . GLU B 1 86 ? -7.277 9.102 -7.938 1 92.44 86 GLU B C 1
ATOM 1490 O O . GLU B 1 86 ? -7.734 10.211 -7.652 1 92.44 86 GLU B O 1
ATOM 1495 N N . LYS B 1 87 ? -6.926 8.227 -7.031 1 90.94 87 LYS B N 1
ATOM 1496 C CA . LYS B 1 87 ? -7.281 8.422 -5.629 1 90.94 87 LYS B CA 1
ATOM 1497 C C . LYS B 1 87 ? -6.156 9.117 -4.871 1 90.94 87 LYS B C 1
ATOM 1499 O O . LYS B 1 87 ? -6.391 9.734 -3.832 1 90.94 87 LYS B O 1
ATOM 1504 N N . LEU B 1 88 ? -4.918 8.961 -5.375 1 89.94 88 LEU B N 1
ATOM 1505 C CA . LEU B 1 88 ? -3.777 9.516 -4.656 1 89.94 88 LEU B CA 1
ATOM 1506 C C . LEU B 1 88 ? -3.35 10.844 -5.262 1 89.94 88 LEU B C 1
ATOM 1508 O O . LEU B 1 88 ? -3.195 10.961 -6.48 1 89.94 88 LEU B O 1
ATOM 1512 N N . PRO B 1 89 ? -3.283 11.844 -4.422 1 83.44 89 PRO B N 1
ATOM 1513 C CA . PRO B 1 89 ? -2.93 13.18 -4.914 1 83.44 89 PRO B CA 1
ATOM 1514 C C . PRO B 1 89 ? -1.45 13.305 -5.27 1 83.44 89 PRO B C 1
ATOM 1516 O O . PRO B 1 89 ? -0.601 12.703 -4.609 1 83.44 89 PRO B O 1
ATOM 1519 N N . LEU B 1 90 ? -1.05 13.859 -6.379 1 75.12 90 LEU B N 1
ATOM 1520 C CA . LEU B 1 90 ? 0.32 14.219 -6.723 1 75.12 90 LEU B CA 1
ATOM 1521 C C . LEU B 1 90 ? 0.724 15.523 -6.035 1 75.12 90 LEU B C 1
ATOM 1523 O O . LEU B 1 90 ? 1.9 15.727 -5.73 1 75.12 90 LEU B O 1
ATOM 1527 N N . ASN B 1 91 ? -0.199 16.422 -6.047 1 62.16 91 ASN B N 1
ATOM 1528 C CA . ASN B 1 91 ? 0.103 17.781 -5.59 1 62.16 91 ASN B CA 1
ATOM 1529 C C . ASN B 1 91 ? -0.279 17.969 -4.125 1 62.16 91 ASN B C 1
ATOM 1531 O O . ASN B 1 91 ? -0.513 19.094 -3.682 1 62.16 91 ASN B O 1
ATOM 1535 N N . LYS B 1 92 ? -0.102 17.125 -3.201 1 53.34 92 LYS B N 1
ATOM 1536 C CA . LYS B 1 92 ? -0.535 17.703 -1.929 1 53.34 92 LYS B CA 1
ATOM 1537 C C . LYS B 1 92 ? 0.196 19 -1.632 1 53.34 92 LYS B C 1
ATOM 1539 O O . LYS B 1 92 ? 1.415 19.016 -1.448 1 53.34 92 LYS B O 1
ATOM 1544 N N . THR B 1 93 ? -0.084 19.953 -2.262 1 43.09 93 THR B N 1
ATOM 1545 C CA . THR B 1 93 ? 0.244 21.266 -1.732 1 43.09 93 THR B CA 1
ATOM 1546 C C . THR B 1 93 ? -0.127 21.375 -0.255 1 43.09 93 THR B C 1
ATOM 1548 O O . THR B 1 93 ? -1.298 21.234 0.106 1 43.09 93 THR B O 1
ATOM 1551 N N . VAL B 1 94 ? 0.561 20.766 0.623 1 40.72 94 VAL B N 1
ATOM 1552 C CA . VAL B 1 94 ? 0.405 21.438 1.908 1 40.72 94 VAL B CA 1
ATOM 1553 C C . VAL B 1 94 ? 0.263 22.938 1.689 1 40.72 94 VAL B C 1
ATOM 1555 O O . VAL B 1 94 ? 1.196 23.594 1.219 1 40.72 94 VAL B O 1
ATOM 1558 N N . SER B 1 95 ? -0.699 23.406 1.053 1 36.97 95 SER B N 1
ATOM 1559 C CA . SER B 1 95 ? -1.052 24.828 1.152 1 36.97 95 SER B CA 1
ATOM 1560 C C . SER B 1 95 ? -0.854 25.344 2.572 1 36.97 95 SER B C 1
ATOM 1562 O O . SER B 1 95 ? -1.385 24.766 3.527 1 36.97 95 SER B O 1
ATOM 1564 N N . PHE B 1 96 ? 0.336 25.969 2.975 1 38.22 96 PHE B N 1
ATOM 1565 C CA . PHE B 1 96 ? 0.475 27.078 3.908 1 38.22 96 PHE B CA 1
ATOM 1566 C C . PHE B 1 96 ? -0.772 27.953 3.896 1 38.22 96 PHE B C 1
ATOM 1568 O O . PHE B 1 96 ? -0.989 28.719 2.957 1 38.22 96 PHE B O 1
ATOM 1575 N N . MET B 1 97 ? -1.948 27.531 3.865 1 37.44 97 MET B N 1
ATOM 1576 C CA . MET B 1 97 ? -2.998 28.484 4.215 1 37.44 97 MET B CA 1
ATOM 1577 C C . MET B 1 97 ? -2.643 29.25 5.492 1 37.44 97 MET B C 1
ATOM 1579 O O . MET B 1 97 ? -3.4 30.109 5.938 1 37.44 97 MET B O 1
ATOM 1583 N N . ILE B 1 98 ? -1.604 28.953 6.371 1 35.84 98 ILE B N 1
ATOM 1584 C CA . ILE B 1 98 ? -1.642 29.906 7.477 1 35.84 98 ILE B CA 1
ATOM 1585 C C . ILE B 1 98 ? -1.373 31.312 6.953 1 35.84 98 ILE B C 1
ATOM 1587 O O . ILE B 1 98 ? -1.864 32.281 7.516 1 35.84 98 ILE B O 1
ATOM 1591 N N . LEU B 1 99 ? -0.501 31.609 5.922 1 34.38 99 LEU B N 1
ATOM 1592 C CA . LEU B 1 99 ? -0.108 33 6.168 1 34.38 99 LEU B CA 1
ATOM 1593 C C . LEU B 1 99 ? -1.291 33.938 5.977 1 34.38 99 LEU B C 1
ATOM 1595 O O . LEU B 1 99 ? -1.193 35.125 6.273 1 34.38 99 LEU B O 1
ATOM 1599 N N . ILE B 1 100 ? -2.354 33.625 5.102 1 33.22 100 ILE B N 1
ATOM 1600 C CA . ILE B 1 100 ? -3.047 34.875 4.887 1 33.22 100 ILE B CA 1
ATOM 1601 C C . ILE B 1 100 ? -3.857 35.25 6.133 1 33.22 100 ILE B C 1
ATOM 1603 O O . ILE B 1 100 ? -4.234 36.406 6.316 1 33.22 100 ILE B O 1
ATOM 1607 N N . SER B 1 101 ? -4.309 34.594 7.219 1 25.86 101 SER B N 1
ATOM 1608 C CA . SER B 1 101 ? -5.043 35.625 7.965 1 25.86 101 SER B CA 1
ATOM 1609 C C . SER B 1 101 ? -4.094 36.562 8.688 1 25.86 101 SER B C 1
ATOM 1611 O O . SER B 1 101 ? -2.982 36.188 9.055 1 25.86 101 SER B O 1
#

Nearest PDB structures (foldseek):
  7q4p-assembly1_A  TM=7.921E-01  e=3.351E+00  Homo sapiens
  7q4p-assembly1_A  TM=7.918E-01  e=3.351E+00  Homo sapiens

Solvent-accessible surface area (backbone atoms only — not comparable to full-atom values): 10932 Å² total; per-residue (Å²): 127,90,79,79,44,73,67,57,55,50,30,58,55,29,18,40,36,85,48,62,68,52,18,53,52,20,34,53,54,51,52,72,48,31,83,84,40,39,73,62,50,51,51,52,33,55,36,32,53,61,46,91,45,38,28,30,25,47,25,24,46,52,34,42,51,51,42,25,25,74,50,16,76,80,50,58,64,68,56,53,48,50,51,44,64,71,52,39,59,60,70,64,66,77,67,74,62,66,71,74,116,127,90,80,79,48,73,68,57,54,50,30,60,56,30,18,40,37,86,48,61,69,51,18,54,52,21,34,53,54,50,54,72,47,31,83,84,40,39,74,61,50,50,52,53,35,56,36,33,54,63,46,91,45,37,28,30,26,47,23,23,46,53,35,44,52,51,43,25,25,73,51,17,76,80,50,57,62,69,56,54,48,51,53,45,64,71,52,38,60,61,65,70,62,78,67,75,62,65,72,75,116

Secondary structure (DSSP, 8-state):
-----HHHHHHHHHHT-SSHHHHHHHHHHHHHHHHHHHHHHHHHHHHHTT-S-HHHHHHHHHHHHHHHHHHGGGS-HHHHHHHHHHHS-S-------TTT-/-----HHHHHHHHHHT-SSHHHHHHHHHHHHHHHHHHHHHHHHHHHHHTT-S-HHHHHHHHHHHHHHHHHHGGGS-HHHHHHHHHHHS-S-------TTT-

Foldseek 3Di:
DQPDDPVLVVLLVQLLDPDPVSLVVSLVVCLVCCVVRVVPLLLVLLLQCQDPRPSSVNSSVVSNVVNCVVCVVVDDPVRNVVSNVVRHDPDPPPPPVPPPD/DQPDDPVLVVLLVQLLDPDPVSLVVSLVVCLVCCVVRVVPLLLVLLLQCQDPRPSSVNSSVVSNVVNCVVCVVVDDPVRNVVSNVVRHDPDPPPPPVPPPD

Organism: Onchocerca volvulus (NCBI:txid6282)